Protein AF-A0A940KD71-F1 (afdb_monomer)

Mean predicted aligned error: 16.78 Å

Structure (mmCIF, N/CA/C/O backbone):
data_AF-A0A940KD71-F1
#
_entry.id   AF-A0A940KD71-F1
#
loop_
_atom_site.group_PDB
_atom_site.id
_atom_site.type_symbol
_atom_site.label_atom_id
_atom_site.label_alt_id
_atom_site.label_comp_id
_atom_site.label_asym_id
_atom_site.label_entity_id
_atom_site.label_seq_id
_atom_site.pdbx_PDB_ins_code
_atom_site.Cartn_x
_atom_site.Cartn_y
_atom_site.Cartn_z
_atom_site.occupancy
_atom_site.B_iso_or_equiv
_atom_site.auth_seq_id
_atom_site.auth_comp_id
_atom_site.auth_asym_id
_atom_site.auth_atom_id
_atom_site.pdbx_PDB_model_num
ATOM 1 N N . MET A 1 1 ? 19.647 18.257 -10.038 1.00 36.19 1 MET A N 1
ATOM 2 C CA . MET A 1 1 ? 19.795 17.755 -11.422 1.00 36.19 1 MET A CA 1
ATOM 3 C C . MET A 1 1 ? 19.270 16.325 -11.488 1.00 36.19 1 MET A C 1
ATOM 5 O O . MET A 1 1 ? 20.002 15.416 -11.127 1.00 36.19 1 MET A O 1
ATOM 9 N N . ARG A 1 2 ? 18.000 16.125 -11.859 1.00 32.97 2 ARG A N 1
ATOM 10 C CA . ARG A 1 2 ? 17.409 14.811 -12.185 1.00 32.97 2 ARG A CA 1
ATOM 11 C C . ARG A 1 2 ? 16.249 15.034 -13.164 1.00 32.97 2 ARG A C 1
ATOM 13 O O . ARG A 1 2 ? 15.095 14.937 -12.784 1.00 32.97 2 ARG A O 1
ATOM 20 N N . GLU A 1 3 ? 16.569 15.399 -14.400 1.00 32.59 3 GLU A N 1
ATOM 21 C CA . GLU A 1 3 ? 15.581 15.521 -15.491 1.00 32.59 3 GLU A CA 1
ATOM 22 C C . GLU A 1 3 ? 15.939 14.629 -16.697 1.00 32.59 3 GLU A C 1
ATOM 24 O O . GLU A 1 3 ? 15.470 14.854 -17.804 1.00 32.59 3 GLU A O 1
ATOM 29 N N . SER A 1 4 ? 16.756 13.583 -16.507 1.00 35.09 4 SER A N 1
ATOM 30 C CA . SER A 1 4 ? 17.355 12.849 -17.637 1.00 35.09 4 SER A CA 1
ATOM 31 C C . SER A 1 4 ? 16.851 11.418 -17.908 1.00 35.09 4 SER A C 1
ATOM 33 O O . SER A 1 4 ? 17.323 10.853 -18.881 1.00 35.09 4 SER A O 1
ATOM 35 N N . SER A 1 5 ? 15.924 10.798 -17.155 1.00 46.75 5 SER A N 1
ATOM 36 C CA . SER A 1 5 ? 15.686 9.332 -17.304 1.00 46.75 5 SER A CA 1
ATOM 37 C C . SER A 1 5 ? 14.380 8.871 -17.971 1.00 46.75 5 SER A C 1
ATOM 39 O O . SER A 1 5 ? 14.235 7.684 -18.249 1.00 46.75 5 SER A O 1
ATOM 41 N N . THR A 1 6 ? 13.423 9.751 -18.279 1.00 46.16 6 THR A N 1
ATOM 42 C CA . THR A 1 6 ? 12.120 9.303 -18.825 1.00 46.16 6 THR A CA 1
ATOM 43 C C . THR A 1 6 ? 12.199 8.842 -20.291 1.00 46.16 6 THR A C 1
ATOM 45 O O . THR A 1 6 ? 11.293 8.156 -20.767 1.00 46.16 6 THR A O 1
ATOM 48 N N . TYR A 1 7 ? 13.267 9.206 -21.013 1.00 49.81 7 TYR A N 1
ATOM 49 C CA . TYR A 1 7 ? 13.469 8.830 -22.418 1.00 49.81 7 TYR A CA 1
ATOM 50 C C . TYR A 1 7 ? 14.172 7.467 -22.589 1.00 49.81 7 TYR A C 1
ATOM 52 O O . TYR A 1 7 ? 13.779 6.720 -23.478 1.00 49.81 7 TYR A O 1
ATOM 60 N N . GLU A 1 8 ? 15.096 7.077 -21.701 1.00 69.94 8 GLU A N 1
ATOM 61 C CA . GLU A 1 8 ? 15.798 5.775 -21.776 1.00 69.94 8 GLU A CA 1
ATOM 62 C C . GLU A 1 8 ? 14.906 4.591 -21.352 1.00 69.94 8 GLU A C 1
ATOM 64 O O . GLU A 1 8 ? 14.939 3.515 -21.947 1.00 69.94 8 GLU A O 1
ATOM 69 N N . GLU A 1 9 ? 14.050 4.786 -20.346 1.00 68.31 9 GLU A N 1
ATOM 70 C CA . GLU A 1 9 ? 13.231 3.713 -19.765 1.00 68.31 9 GLU A CA 1
ATOM 71 C C . GLU A 1 9 ? 12.082 3.279 -20.691 1.00 68.31 9 GLU A C 1
ATOM 73 O O . GLU A 1 9 ? 11.808 2.088 -20.855 1.00 68.31 9 GLU A O 1
ATOM 78 N N . LYS A 1 10 ? 11.437 4.241 -21.365 1.00 76.38 10 LYS A N 1
ATOM 79 C CA . LYS A 1 10 ? 10.394 3.957 -22.365 1.00 76.38 10 LYS A CA 1
ATOM 80 C C . LYS A 1 10 ? 10.956 3.226 -23.581 1.00 76.38 10 LYS A C 1
ATOM 82 O O . LYS A 1 10 ? 10.304 2.324 -24.108 1.00 76.38 10 LYS A O 1
ATOM 87 N N . GLU A 1 11 ? 12.159 3.596 -24.012 1.00 83.00 11 GLU A N 1
ATOM 88 C CA . GLU A 1 11 ? 12.851 2.930 -25.111 1.00 83.00 11 GLU A CA 1
ATOM 89 C C . GLU A 1 11 ? 13.211 1.486 -24.733 1.00 83.00 11 GLU A C 1
ATOM 91 O O . GLU A 1 11 ? 12.864 0.558 -25.468 1.00 83.00 11 GLU A O 1
ATOM 96 N N . LEU A 1 12 ? 13.766 1.264 -23.537 1.00 82.94 12 LEU A N 1
ATOM 97 C CA . LEU A 1 12 ? 14.033 -0.077 -23.005 1.00 82.94 12 LEU A CA 1
ATOM 98 C C . LEU A 1 12 ? 12.772 -0.948 -22.953 1.00 82.94 12 LEU A C 1
ATOM 100 O O . LEU A 1 12 ? 12.806 -2.106 -23.372 1.00 82.94 12 LEU A O 1
ATOM 104 N N . LEU A 1 13 ? 11.642 -0.398 -22.507 1.00 84.12 13 LEU A N 1
ATOM 105 C CA . LEU A 1 13 ? 10.371 -1.124 -22.481 1.00 84.12 13 LEU A CA 1
ATOM 106 C C . LEU A 1 13 ? 9.863 -1.488 -23.877 1.00 84.12 13 LEU A C 1
ATOM 108 O O . LEU A 1 13 ? 9.349 -2.591 -24.070 1.00 84.12 13 LEU A O 1
ATOM 112 N N . SER A 1 14 ? 10.050 -0.605 -24.860 1.00 86.69 14 SER A N 1
ATOM 113 C CA . SER A 1 14 ? 9.701 -0.901 -26.252 1.00 86.69 14 SER A CA 1
ATOM 114 C C . SER A 1 14 ? 10.555 -2.039 -26.829 1.00 86.69 14 SER A C 1
ATOM 116 O O . SER A 1 14 ? 10.029 -2.942 -27.481 1.00 86.69 14 SER A O 1
ATOM 118 N N . LEU A 1 15 ? 11.853 -2.066 -26.504 1.00 88.69 15 LEU A N 1
ATOM 119 C CA . LEU A 1 15 ? 12.769 -3.134 -26.902 1.00 88.69 15 LEU A CA 1
ATOM 120 C C . LEU A 1 15 ? 12.390 -4.467 -26.248 1.00 88.69 15 LEU A C 1
ATOM 122 O O . LEU A 1 15 ? 12.394 -5.504 -26.914 1.00 88.69 15 LEU A O 1
ATOM 126 N N . VAL A 1 16 ? 12.006 -4.454 -24.969 1.00 89.00 16 VAL A N 1
ATOM 127 C CA . VAL A 1 16 ? 11.508 -5.652 -24.277 1.00 89.00 16 VAL A CA 1
ATOM 128 C C . VAL A 1 16 ? 10.210 -6.160 -24.899 1.00 89.00 16 VAL A C 1
ATOM 130 O O . VAL A 1 16 ? 10.075 -7.367 -25.107 1.00 89.00 16 VAL A O 1
ATOM 133 N N . ALA A 1 17 ? 9.274 -5.273 -25.246 1.00 89.25 17 ALA A N 1
ATOM 134 C CA . ALA A 1 17 ? 8.038 -5.657 -25.929 1.00 89.25 17 ALA A CA 1
ATOM 135 C C . ALA A 1 17 ? 8.317 -6.327 -27.287 1.00 89.25 17 ALA A C 1
ATOM 137 O O . ALA A 1 17 ? 7.647 -7.297 -27.638 1.00 89.25 17 ALA A O 1
ATOM 138 N N . ALA A 1 18 ? 9.361 -5.883 -27.996 1.00 90.50 18 ALA A N 1
ATOM 139 C CA . ALA A 1 18 ? 9.850 -6.495 -29.233 1.00 90.50 18 ALA A CA 1
ATOM 140 C C . ALA A 1 18 ? 10.660 -7.797 -29.025 1.00 90.50 18 ALA A C 1
ATOM 142 O O . ALA A 1 18 ? 11.121 -8.398 -29.994 1.00 90.50 18 ALA A O 1
ATOM 143 N N . GLY A 1 19 ? 10.839 -8.259 -27.782 1.00 89.81 19 GLY A N 1
ATOM 144 C CA . GLY A 1 19 ? 11.552 -9.499 -27.464 1.00 89.81 19 GLY A CA 1
ATOM 145 C C . GLY A 1 19 ? 13.071 -9.357 -27.329 1.00 89.81 19 GLY A C 1
ATOM 146 O O . GLY A 1 19 ? 13.777 -10.364 -27.363 1.00 89.81 19 GLY A O 1
ATOM 147 N N . ASN A 1 20 ? 13.596 -8.142 -27.147 1.00 92.38 20 ASN A N 1
ATOM 148 C CA . ASN A 1 20 ? 15.019 -7.933 -26.899 1.00 92.38 20 ASN A CA 1
ATOM 149 C C . ASN A 1 20 ? 15.409 -8.431 -25.494 1.00 92.38 20 ASN A C 1
ATOM 151 O O . ASN A 1 20 ? 15.088 -7.816 -24.474 1.00 92.38 20 ASN A O 1
ATOM 155 N N . GLN A 1 21 ? 16.131 -9.552 -25.447 1.00 91.94 21 GLN A N 1
ATOM 156 C CA . GLN A 1 21 ? 16.585 -10.168 -24.197 1.00 91.94 21 GLN A CA 1
ATOM 157 C C . GLN A 1 21 ? 17.623 -9.323 -23.455 1.00 91.94 21 GLN A C 1
ATOM 159 O O . GLN A 1 21 ? 17.651 -9.332 -22.228 1.00 91.94 21 GLN A O 1
ATOM 164 N N . GLN A 1 22 ? 18.460 -8.575 -24.175 1.00 90.62 22 GLN A N 1
ATOM 165 C CA . GLN A 1 22 ? 19.505 -7.754 -23.570 1.00 90.62 22 GLN A CA 1
ATOM 166 C C . GLN A 1 22 ? 18.905 -6.554 -22.833 1.00 90.62 22 GLN A C 1
ATOM 168 O O . GLN A 1 22 ? 19.278 -6.296 -21.693 1.00 90.62 22 GLN A O 1
ATOM 173 N N . ALA A 1 23 ? 17.904 -5.896 -23.426 1.00 89.62 23 ALA A N 1
ATOM 174 C CA . ALA A 1 23 ? 17.142 -4.839 -22.760 1.00 89.62 23 ALA A CA 1
ATOM 175 C C . ALA A 1 23 ? 16.448 -5.356 -21.487 1.00 89.62 23 ALA A C 1
ATOM 177 O O . ALA A 1 23 ? 16.464 -4.701 -20.445 1.00 89.62 23 ALA A O 1
ATOM 178 N N . PHE A 1 24 ? 15.891 -6.570 -21.544 1.00 91.44 24 PHE A N 1
ATOM 179 C CA . PHE A 1 24 ? 15.262 -7.199 -20.385 1.00 91.44 24 PHE A CA 1
ATOM 180 C C . PHE A 1 24 ? 16.273 -7.545 -19.284 1.00 91.44 24 PHE A C 1
ATOM 182 O O . PHE A 1 24 ? 16.009 -7.301 -18.108 1.00 91.44 24 PHE A O 1
ATOM 189 N N . ALA A 1 25 ? 17.450 -8.054 -19.657 1.00 91.12 25 ALA A N 1
ATOM 190 C CA . ALA A 1 25 ? 18.537 -8.330 -18.725 1.00 91.12 25 ALA A CA 1
ATOM 191 C C . ALA A 1 25 ? 19.042 -7.053 -18.034 1.00 91.12 25 ALA A C 1
ATOM 193 O O . ALA A 1 25 ? 19.302 -7.081 -16.833 1.00 91.12 25 ALA A O 1
ATOM 194 N N . SER A 1 26 ? 19.122 -5.926 -18.750 1.00 87.94 26 SER A N 1
ATOM 195 C CA . SER A 1 26 ? 19.479 -4.629 -18.163 1.00 87.94 26 SER A CA 1
ATOM 196 C C . SER A 1 26 ? 18.459 -4.173 -17.119 1.00 87.94 26 SER A C 1
ATOM 198 O O . SER A 1 26 ? 18.846 -3.817 -16.008 1.00 87.94 26 SER A O 1
ATOM 200 N N . ILE A 1 27 ? 17.161 -4.263 -17.430 1.00 87.62 27 ILE A N 1
ATOM 201 C CA . ILE A 1 27 ? 16.085 -3.964 -16.471 1.00 87.62 27 ILE A CA 1
ATOM 202 C C . ILE A 1 27 ? 16.191 -4.880 -15.245 1.00 87.62 27 ILE A C 1
ATOM 204 O O . ILE A 1 27 ? 16.131 -4.414 -14.107 1.00 87.62 27 ILE A O 1
ATOM 208 N N . TYR A 1 28 ? 16.386 -6.180 -15.461 1.00 89.19 28 TYR A N 1
ATOM 209 C CA . TYR A 1 28 ? 16.550 -7.138 -14.374 1.00 89.19 28 TYR A CA 1
ATOM 210 C C . TYR A 1 28 ? 17.725 -6.764 -13.465 1.00 89.19 28 TYR A C 1
ATOM 212 O O . TYR A 1 28 ? 17.539 -6.611 -12.263 1.00 89.19 28 TYR A O 1
ATOM 220 N N . GLN A 1 29 ? 18.918 -6.548 -14.024 1.00 87.31 29 GLN A N 1
ATOM 221 C CA . GLN A 1 29 ? 20.120 -6.211 -13.255 1.00 87.31 29 GLN A CA 1
ATOM 222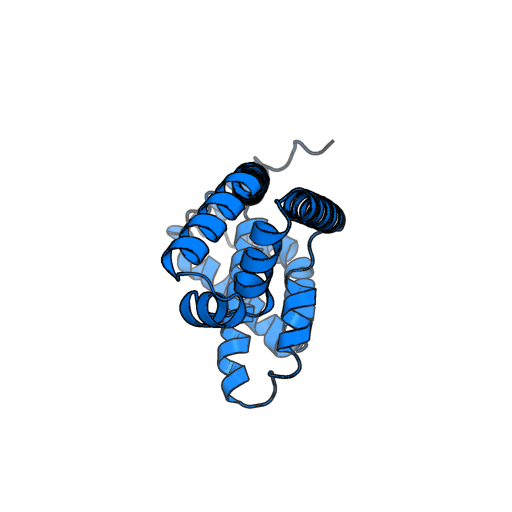 C C . GLN A 1 29 ? 19.972 -4.897 -12.484 1.00 87.31 29 GLN A C 1
ATOM 224 O O . GLN A 1 29 ? 20.408 -4.806 -11.337 1.00 87.31 29 GLN A O 1
ATOM 229 N N . GLN A 1 30 ? 19.330 -3.896 -13.089 1.00 83.31 30 GLN A N 1
ATOM 230 C CA . GLN A 1 30 ? 19.105 -2.597 -12.464 1.00 83.31 30 GLN A CA 1
ATOM 231 C C . GLN A 1 30 ? 18.155 -2.687 -11.263 1.00 83.31 30 GLN A C 1
ATOM 233 O O . GLN A 1 30 ? 18.388 -2.042 -10.241 1.00 83.31 30 GLN A O 1
ATOM 238 N N . HIS A 1 31 ? 17.084 -3.476 -11.367 1.00 82.38 31 HIS A N 1
ATOM 239 C CA . HIS A 1 31 ? 16.038 -3.520 -10.342 1.00 82.38 31 HIS A CA 1
ATOM 240 C C . HIS A 1 31 ? 16.195 -4.666 -9.334 1.00 82.38 31 HIS A C 1
ATOM 242 O O . HIS A 1 31 ? 15.649 -4.576 -8.232 1.00 82.38 31 HIS A O 1
ATOM 248 N N . TRP A 1 32 ? 16.962 -5.709 -9.663 1.00 89.00 32 TRP A N 1
ATOM 249 C CA . TRP A 1 32 ? 17.154 -6.885 -8.814 1.00 89.00 32 TRP A CA 1
ATOM 250 C C . TRP A 1 32 ? 17.616 -6.545 -7.389 1.00 89.00 32 TRP A C 1
ATOM 252 O O . TRP A 1 32 ? 16.932 -6.967 -6.460 1.00 89.00 32 TRP A O 1
ATOM 262 N N . PRO A 1 33 ? 18.681 -5.748 -7.145 1.00 80.56 33 PRO A N 1
ATOM 263 C CA . PRO A 1 33 ? 19.167 -5.513 -5.779 1.00 80.56 33 PRO A CA 1
ATOM 264 C C . PRO A 1 33 ? 18.135 -4.815 -4.883 1.00 80.56 33 PRO A C 1
ATOM 266 O O . PRO A 1 33 ? 17.981 -5.145 -3.702 1.00 80.56 33 PRO A O 1
ATOM 269 N N . GLY A 1 34 ? 17.397 -3.858 -5.457 1.00 76.12 34 GLY A N 1
ATOM 270 C CA . GLY A 1 34 ? 16.354 -3.116 -4.755 1.00 76.12 34 GLY A CA 1
ATOM 271 C C . GLY A 1 34 ?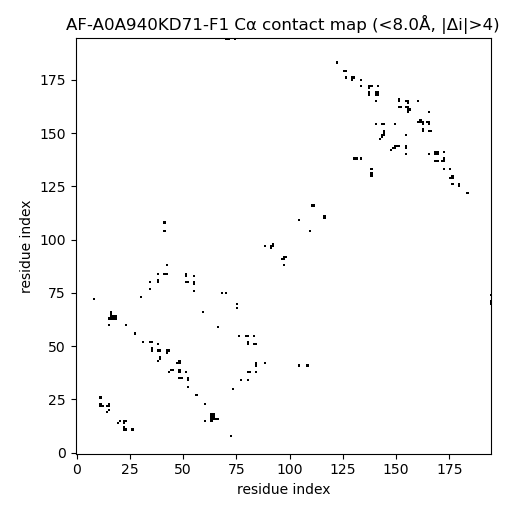 15.129 -3.977 -4.449 1.00 76.12 34 GLY A C 1
ATOM 272 O O . GLY A 1 34 ? 14.591 -3.904 -3.342 1.00 76.12 34 GLY A O 1
ATOM 273 N N . LEU A 1 35 ? 14.708 -4.811 -5.402 1.00 78.88 35 LEU A N 1
ATOM 274 C CA . LEU A 1 35 ? 13.597 -5.747 -5.223 1.00 78.88 35 LEU A CA 1
ATOM 275 C C . LEU A 1 35 ? 13.960 -6.869 -4.250 1.00 78.88 35 LEU A C 1
ATOM 277 O O . LEU A 1 35 ? 13.164 -7.171 -3.367 1.00 78.88 35 LEU A O 1
ATOM 281 N N . TYR A 1 36 ? 15.173 -7.412 -4.343 1.00 84.12 36 TYR A N 1
ATOM 282 C CA . TYR A 1 36 ? 15.693 -8.415 -3.417 1.00 84.12 36 TYR A CA 1
ATOM 283 C C . TYR A 1 36 ? 15.688 -7.901 -1.987 1.00 84.12 36 TYR A C 1
ATOM 285 O O . TYR A 1 36 ? 15.105 -8.526 -1.109 1.00 84.12 36 TYR A O 1
ATOM 293 N N . THR A 1 37 ? 16.238 -6.710 -1.750 1.00 75.56 37 THR A N 1
ATOM 294 C CA . THR A 1 37 ? 16.235 -6.108 -0.410 1.00 75.56 37 THR A CA 1
ATOM 295 C C . THR A 1 37 ? 14.809 -5.903 0.112 1.00 75.56 37 THR A C 1
ATOM 297 O O . THR A 1 37 ? 14.525 -6.164 1.281 1.00 75.56 37 THR A O 1
ATOM 300 N N . TYR A 1 38 ? 13.892 -5.447 -0.745 1.00 75.56 38 TYR A N 1
ATOM 301 C CA . TYR A 1 38 ? 12.495 -5.212 -0.381 1.00 75.56 38 TYR A CA 1
ATOM 302 C C . TYR A 1 38 ? 11.742 -6.507 -0.035 1.00 75.56 38 TYR A C 1
ATOM 304 O O . TYR A 1 38 ? 11.096 -6.597 1.014 1.00 75.56 38 TYR A O 1
ATOM 312 N N . ILE A 1 39 ? 11.852 -7.524 -0.888 1.00 79.62 39 ILE A N 1
ATOM 313 C CA . ILE A 1 39 ? 11.175 -8.810 -0.714 1.00 79.62 39 ILE A CA 1
ATOM 314 C C . ILE A 1 39 ? 11.811 -9.581 0.444 1.00 79.62 39 ILE A C 1
ATOM 316 O O . ILE A 1 39 ? 11.075 -10.066 1.296 1.00 79.62 39 ILE A O 1
ATOM 320 N N . MET A 1 40 ? 13.140 -9.584 0.587 1.00 80.31 40 MET A N 1
ATOM 321 C CA . MET A 1 40 ? 13.831 -10.247 1.701 1.00 80.31 40 MET A CA 1
ATOM 322 C C . MET A 1 40 ? 13.410 -9.686 3.061 1.00 80.31 40 MET A C 1
ATOM 324 O O . MET A 1 40 ? 13.163 -10.440 4.001 1.00 80.31 40 MET A O 1
ATOM 328 N N . ARG A 1 41 ? 13.238 -8.362 3.174 1.00 72.50 41 ARG A N 1
ATOM 329 C CA . ARG A 1 41 ? 12.698 -7.734 4.396 1.00 72.50 41 ARG A CA 1
ATOM 330 C C . ARG A 1 41 ? 11.261 -8.165 4.694 1.00 72.50 41 ARG A C 1
ATOM 332 O O . ARG A 1 41 ? 10.869 -8.188 5.860 1.00 72.50 41 ARG A O 1
ATOM 339 N N . THR A 1 42 ? 10.501 -8.500 3.654 1.00 71.44 42 THR A N 1
ATOM 340 C CA . THR A 1 42 ? 9.085 -8.871 3.733 1.00 71.44 42 THR A CA 1
ATOM 341 C C . THR A 1 42 ? 8.885 -10.364 4.013 1.00 71.44 42 THR A C 1
ATOM 343 O O . THR A 1 42 ? 8.034 -10.745 4.807 1.00 71.44 42 THR A O 1
ATOM 346 N N . ILE A 1 43 ? 9.671 -11.224 3.374 1.00 80.62 43 ILE A N 1
ATOM 347 C CA . ILE A 1 43 ? 9.477 -12.677 3.369 1.00 80.62 43 ILE A CA 1
ATOM 348 C C . ILE A 1 43 ? 10.433 -13.383 4.334 1.00 80.62 43 ILE A C 1
ATOM 350 O O . ILE A 1 43 ? 10.085 -14.431 4.875 1.00 80.62 43 ILE A O 1
ATOM 354 N N . ARG A 1 44 ? 11.597 -12.776 4.617 1.00 78.69 44 ARG A N 1
ATOM 355 C CA . ARG A 1 44 ? 12.636 -13.272 5.541 1.00 78.69 44 ARG A CA 1
ATOM 356 C C . ARG A 1 44 ? 13.122 -14.692 5.231 1.00 78.69 44 ARG A C 1
ATOM 358 O O . ARG A 1 44 ? 13.502 -15.434 6.132 1.00 78.69 44 ARG A O 1
ATOM 365 N N . SER A 1 45 ? 13.123 -15.045 3.953 1.00 84.88 45 SER A N 1
ATOM 366 C CA . SER A 1 45 ? 13.617 -16.310 3.417 1.00 84.88 45 SER A CA 1
ATOM 367 C C . SER A 1 45 ? 14.310 -16.005 2.099 1.00 84.88 45 SER A C 1
ATOM 369 O O . SER A 1 45 ? 13.700 -15.399 1.216 1.00 84.88 45 SER A O 1
ATOM 371 N N . GLU A 1 46 ? 15.588 -16.364 1.991 1.00 86.38 46 GLU A N 1
ATOM 372 C CA . GLU A 1 46 ? 16.387 -16.103 0.787 1.00 86.38 46 GLU A CA 1
ATOM 373 C C . GLU A 1 46 ? 15.813 -16.867 -0.405 1.00 86.38 46 GLU A C 1
ATOM 375 O O . GLU A 1 46 ? 15.533 -16.266 -1.438 1.00 86.38 46 GLU A O 1
ATOM 380 N N . GLN A 1 47 ? 15.514 -18.154 -0.211 1.00 92.69 47 GLN A N 1
ATOM 381 C CA . GLN A 1 47 ? 14.925 -19.009 -1.239 1.00 92.69 47 GLN A CA 1
ATOM 382 C C . GLN A 1 47 ? 13.597 -18.441 -1.759 1.00 92.69 47 GLN A C 1
ATOM 384 O O . GLN A 1 47 ? 13.441 -18.227 -2.957 1.00 92.69 47 GLN A O 1
ATOM 389 N N . ASP A 1 48 ? 12.657 -18.123 -0.863 1.00 90.81 48 ASP A N 1
ATOM 390 C CA . ASP A 1 48 ? 11.352 -17.596 -1.285 1.00 90.81 48 ASP A CA 1
ATOM 391 C C . ASP A 1 48 ? 11.473 -16.194 -1.908 1.00 90.81 48 ASP A C 1
ATOM 393 O O . ASP A 1 48 ? 10.675 -15.809 -2.761 1.00 90.81 48 ASP A O 1
ATOM 397 N N . THR A 1 49 ? 12.477 -15.416 -1.494 1.00 88.50 49 THR A N 1
ATOM 398 C CA . THR A 1 49 ? 12.767 -14.107 -2.087 1.00 88.50 49 THR A CA 1
ATOM 399 C C . THR A 1 49 ? 13.218 -14.249 -3.532 1.00 88.50 49 THR A C 1
ATOM 401 O O . THR A 1 49 ? 12.677 -13.566 -4.403 1.00 88.50 49 THR A O 1
ATOM 404 N N . GLU A 1 50 ? 14.181 -15.131 -3.794 1.00 93.94 50 GLU A N 1
ATOM 405 C CA . GLU A 1 50 ? 14.657 -15.410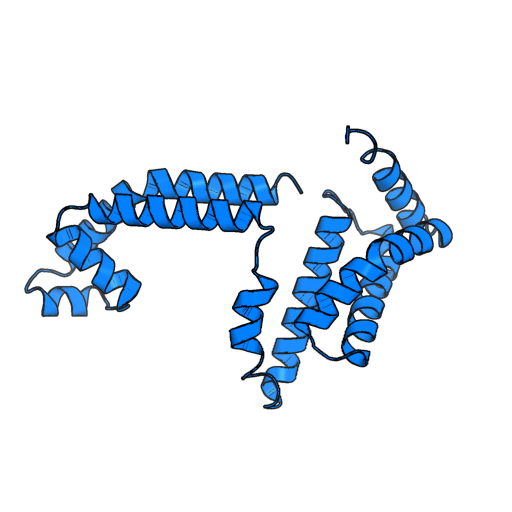 -5.149 1.00 93.94 50 GLU A CA 1
ATOM 406 C C . GLU A 1 50 ? 13.524 -15.939 -6.032 1.00 93.94 50 GLU A C 1
ATOM 408 O O . GLU A 1 50 ? 13.324 -15.415 -7.130 1.00 93.94 50 GLU A O 1
ATOM 413 N N . ASP A 1 51 ? 12.715 -16.871 -5.518 1.00 94.50 51 ASP A N 1
ATOM 414 C CA . ASP A 1 51 ? 11.569 -17.446 -6.230 1.00 94.50 51 ASP A CA 1
ATOM 415 C C . ASP A 1 51 ? 10.528 -16.377 -6.610 1.00 94.50 51 ASP A C 1
ATOM 417 O O . ASP A 1 51 ? 10.037 -16.341 -7.744 1.00 94.50 51 ASP A O 1
ATOM 421 N N . ILE A 1 52 ? 10.202 -15.459 -5.691 1.00 91.81 52 ILE A N 1
ATOM 422 C CA . ILE A 1 52 ? 9.252 -14.368 -5.958 1.00 91.81 52 ILE A CA 1
ATOM 423 C C . ILE A 1 52 ? 9.792 -13.424 -7.033 1.00 91.81 52 ILE A C 1
ATOM 425 O O . ILE A 1 52 ? 9.040 -13.034 -7.931 1.00 91.81 52 ILE A O 1
ATOM 429 N N . ILE A 1 53 ? 11.072 -13.045 -6.974 1.00 93.81 53 ILE A N 1
ATOM 430 C CA . ILE A 1 53 ? 11.649 -12.160 -7.994 1.00 93.81 53 ILE A CA 1
ATOM 431 C C . ILE A 1 53 ? 11.720 -12.880 -9.342 1.00 93.81 53 ILE A C 1
ATOM 433 O O . ILE A 1 53 ? 11.392 -12.291 -10.376 1.00 93.81 53 ILE A O 1
ATOM 437 N N . GLN A 1 54 ? 12.094 -14.159 -9.346 1.00 95.06 54 GLN A N 1
ATOM 438 C CA . GLN A 1 54 ? 12.127 -14.964 -10.558 1.00 95.06 54 GLN A CA 1
ATOM 439 C C . GLN A 1 54 ? 10.742 -15.040 -11.205 1.00 95.06 54 GLN A C 1
ATOM 441 O O . GLN A 1 54 ? 10.628 -14.796 -12.409 1.00 95.06 54 GLN A O 1
ATOM 446 N N . GLU A 1 55 ? 9.680 -15.320 -10.444 1.00 95.38 55 GLU A N 1
ATOM 447 C CA . GLU A 1 55 ? 8.319 -15.354 -10.990 1.00 95.38 55 GLU A CA 1
ATOM 448 C C . GLU A 1 55 ? 7.861 -13.961 -11.447 1.00 95.38 55 GLU A C 1
ATOM 450 O O . GLU A 1 55 ? 7.226 -13.847 -12.498 1.00 95.38 55 GLU A O 1
ATOM 455 N N . LEU A 1 56 ? 8.230 -12.888 -10.736 1.00 93.44 56 LEU A N 1
ATOM 456 C CA . LEU A 1 56 ? 7.908 -11.514 -11.131 1.00 93.44 56 LEU A CA 1
ATOM 457 C C . LEU A 1 56 ? 8.436 -11.216 -12.539 1.00 93.44 56 LEU A C 1
ATOM 459 O O . LEU A 1 56 ? 7.670 -10.851 -13.436 1.00 93.44 56 LEU A O 1
ATOM 463 N N . PHE A 1 57 ? 9.737 -11.410 -12.752 1.00 94.81 57 PHE A N 1
ATOM 464 C CA . PHE A 1 57 ? 10.362 -11.144 -14.044 1.00 94.81 57 PHE A CA 1
ATOM 465 C C . PHE A 1 57 ? 9.923 -12.150 -15.115 1.00 94.81 57 PHE A C 1
ATOM 467 O O . PHE A 1 57 ? 9.628 -11.750 -16.242 1.00 94.81 57 PHE A O 1
ATOM 474 N N . SER A 1 58 ? 9.762 -13.430 -14.775 1.00 94.69 58 SER A N 1
ATOM 475 C CA . SER A 1 58 ? 9.254 -14.444 -15.713 1.00 94.69 58 SER A CA 1
ATOM 476 C C . SER A 1 58 ? 7.844 -14.106 -16.209 1.00 94.69 58 SER A C 1
ATOM 478 O O . SER A 1 58 ? 7.540 -14.212 -17.401 1.00 94.69 58 SER A O 1
ATOM 480 N N . SER A 1 59 ? 6.982 -13.630 -15.310 1.00 92.31 59 SER A N 1
ATOM 481 C CA . SER A 1 59 ? 5.623 -13.193 -15.622 1.00 92.31 59 SER A CA 1
ATOM 482 C C . SER A 1 59 ? 5.595 -11.944 -16.508 1.00 92.31 59 SER A C 1
ATOM 484 O O . SER A 1 59 ? 4.725 -11.824 -17.378 1.00 92.31 59 SER A O 1
ATOM 486 N N . ILE A 1 60 ? 6.548 -11.025 -16.328 1.00 90.94 60 ILE A N 1
ATOM 487 C CA . ILE A 1 60 ? 6.728 -9.857 -17.203 1.00 90.94 60 ILE A CA 1
ATOM 488 C C . ILE A 1 60 ? 7.167 -10.307 -18.594 1.00 90.94 60 ILE A C 1
ATOM 490 O O . ILE A 1 60 ? 6.511 -9.963 -19.575 1.00 90.94 60 ILE A O 1
ATOM 494 N N . TRP A 1 61 ? 8.202 -11.145 -18.691 1.00 93.69 61 TRP A N 1
ATOM 495 C CA . TRP A 1 61 ? 8.700 -11.650 -19.972 1.00 93.69 61 TRP A CA 1
ATOM 496 C C . TRP A 1 61 ? 7.621 -12.396 -20.765 1.00 93.69 61 TRP A C 1
ATOM 498 O O . TRP A 1 61 ? 7.462 -12.183 -21.968 1.00 93.69 61 TRP A O 1
ATOM 508 N N . ARG A 1 62 ? 6.815 -13.228 -20.094 1.00 92.88 62 ARG A N 1
ATOM 509 C CA . ARG A 1 62 ? 5.695 -13.961 -20.709 1.00 92.88 62 ARG A CA 1
ATOM 510 C C . ARG A 1 62 ? 4.607 -13.033 -21.258 1.00 92.88 62 ARG A C 1
ATOM 512 O O . ARG A 1 62 ? 3.954 -13.377 -22.238 1.00 92.88 62 ARG A O 1
ATOM 519 N N . ARG A 1 63 ? 4.401 -11.871 -20.634 1.00 90.25 63 ARG A N 1
ATOM 520 C CA . ARG A 1 63 ? 3.348 -10.905 -20.994 1.00 90.25 63 ARG A CA 1
ATOM 521 C C . ARG A 1 63 ? 3.854 -9.715 -21.811 1.00 90.25 63 ARG A C 1
ATOM 523 O O . ARG A 1 63 ? 3.029 -8.894 -22.200 1.00 90.25 63 ARG A O 1
ATOM 530 N N . ARG A 1 64 ? 5.158 -9.638 -22.099 1.00 90.62 64 ARG A N 1
ATOM 531 C CA . ARG A 1 64 ? 5.864 -8.471 -22.668 1.00 90.62 64 ARG A CA 1
ATOM 532 C C . ARG A 1 64 ? 5.176 -7.812 -23.869 1.00 90.62 64 ARG A C 1
ATOM 534 O O . ARG A 1 64 ? 5.113 -6.595 -23.926 1.00 90.62 64 ARG A O 1
ATOM 541 N N . GLU A 1 65 ? 4.592 -8.593 -24.777 1.00 87.81 65 GLU A N 1
ATOM 542 C CA . GLU A 1 65 ? 3.933 -8.082 -25.994 1.00 87.81 65 GLU A CA 1
ATOM 543 C C . GLU A 1 65 ? 2.617 -7.342 -25.705 1.00 87.81 65 GLU A C 1
ATOM 545 O O . GLU A 1 65 ? 2.192 -6.484 -26.472 1.00 87.81 65 GLU A O 1
ATOM 550 N N . LYS A 1 66 ? 1.951 -7.683 -24.596 1.00 82.06 66 LYS A N 1
ATOM 551 C CA . LYS A 1 66 ? 0.650 -7.124 -24.188 1.00 82.06 66 LYS A CA 1
ATOM 552 C C . LYS A 1 66 ? 0.766 -6.190 -22.986 1.00 82.06 66 LYS A C 1
ATOM 554 O O . LYS A 1 66 ? -0.226 -5.590 -22.572 1.00 82.06 66 LYS A O 1
ATOM 559 N N . LEU A 1 67 ? 1.949 -6.113 -22.383 1.00 75.31 67 LEU A N 1
ATOM 560 C CA . LEU A 1 67 ? 2.183 -5.370 -21.160 1.00 75.31 67 LEU A CA 1
ATOM 561 C C . LEU A 1 67 ? 2.341 -3.882 -21.489 1.00 75.31 67 LEU A C 1
ATOM 563 O O . LEU A 1 67 ? 3.419 -3.415 -21.839 1.00 75.31 67 LEU A O 1
ATOM 567 N N . ALA A 1 68 ? 1.253 -3.126 -21.373 1.00 69.19 68 ALA A N 1
ATOM 568 C CA . ALA A 1 68 ? 1.294 -1.674 -21.490 1.00 69.19 68 ALA A CA 1
ATOM 569 C C . ALA A 1 68 ? 1.620 -1.056 -20.123 1.00 69.19 68 ALA A C 1
ATOM 571 O O . ALA A 1 68 ? 0.714 -0.707 -19.363 1.00 69.19 68 ALA A O 1
ATOM 572 N N . ILE A 1 69 ? 2.909 -0.935 -19.802 1.00 65.69 69 ILE A N 1
ATOM 573 C CA . ILE A 1 69 ? 3.352 -0.178 -18.626 1.00 65.69 69 ILE A CA 1
ATOM 574 C C . ILE A 1 69 ? 3.198 1.312 -18.963 1.00 65.69 69 ILE A C 1
ATOM 576 O O . ILE A 1 69 ? 3.980 1.875 -19.725 1.00 65.69 69 ILE A O 1
ATOM 580 N N . LYS A 1 70 ? 2.107 1.914 -18.476 1.00 56.75 70 LYS A N 1
ATOM 581 C CA . LYS A 1 70 ? 1.774 3.334 -18.695 1.00 56.75 70 LYS A CA 1
ATOM 582 C C . LYS A 1 70 ? 2.415 4.264 -17.654 1.00 56.75 70 LYS A C 1
ATOM 584 O O . LYS A 1 70 ? 2.565 5.450 -17.930 1.00 56.75 70 LYS A O 1
ATOM 589 N N . GLU A 1 71 ? 2.765 3.702 -16.501 1.00 54.06 71 GLU A N 1
ATOM 590 C CA . GLU A 1 71 ? 3.404 4.334 -15.338 1.00 54.06 71 GLU A CA 1
ATOM 591 C C . GLU A 1 71 ? 4.932 4.119 -15.367 1.00 54.06 71 GLU A C 1
ATOM 593 O O . GLU A 1 71 ? 5.471 3.525 -16.302 1.00 54.06 71 GLU A O 1
ATOM 598 N N . ASN A 1 72 ? 5.647 4.584 -14.346 1.00 72.38 72 ASN A N 1
ATOM 599 C CA . ASN A 1 72 ? 7.069 4.306 -14.141 1.00 72.38 72 ASN A CA 1
ATOM 600 C C . ASN A 1 72 ? 7.339 2.789 -13.938 1.00 72.38 72 ASN A C 1
ATOM 602 O O . ASN A 1 72 ? 6.651 2.121 -13.159 1.00 72.38 72 ASN A O 1
ATOM 606 N N . LEU A 1 73 ? 8.366 2.224 -14.591 1.00 76.38 73 LEU A N 1
ATOM 607 C CA . LEU A 1 73 ? 8.713 0.795 -14.519 1.00 76.38 73 LEU A CA 1
ATOM 608 C C . LEU A 1 73 ? 9.042 0.353 -13.096 1.00 76.38 73 LEU A C 1
ATOM 610 O O . LEU A 1 73 ? 8.610 -0.716 -12.664 1.00 76.38 73 LEU A O 1
ATOM 614 N N . ALA A 1 74 ? 9.776 1.176 -12.347 1.00 72.44 74 ALA A N 1
ATOM 615 C CA . ALA A 1 74 ? 10.079 0.884 -10.956 1.00 72.44 74 ALA A CA 1
ATOM 616 C C . ALA A 1 74 ? 8.784 0.803 -10.137 1.00 72.44 74 ALA A C 1
ATOM 618 O O . ALA A 1 74 ? 8.586 -0.160 -9.397 1.00 72.44 74 ALA A O 1
ATOM 619 N N . ALA A 1 75 ? 7.864 1.757 -10.309 1.00 67.25 75 ALA A N 1
ATOM 620 C CA . ALA A 1 75 ? 6.575 1.741 -9.616 1.00 67.25 75 ALA A CA 1
ATOM 621 C C . ALA A 1 75 ? 5.772 0.465 -9.925 1.00 67.25 75 ALA A C 1
ATOM 623 O O . ALA A 1 75 ? 5.259 -0.182 -9.004 1.00 67.25 75 ALA A O 1
ATOM 624 N N . TYR A 1 76 ? 5.744 0.048 -11.192 1.00 76.75 76 TYR A N 1
ATOM 625 C CA . TYR A 1 76 ? 5.112 -1.199 -11.617 1.00 76.75 76 TYR A CA 1
ATOM 626 C C . TYR A 1 76 ? 5.755 -2.440 -10.973 1.00 76.75 76 TYR A C 1
ATOM 628 O O . TYR A 1 76 ? 5.048 -3.310 -10.449 1.00 76.75 76 TYR A O 1
ATOM 636 N N . LEU A 1 77 ? 7.090 -2.523 -10.980 1.00 79.88 77 LEU A N 1
ATOM 637 C CA . LEU A 1 77 ? 7.845 -3.647 -10.417 1.00 79.88 77 LEU A CA 1
ATOM 638 C C . LEU A 1 77 ? 7.623 -3.780 -8.910 1.00 79.88 77 LEU A C 1
ATOM 640 O O . LEU A 1 77 ? 7.324 -4.872 -8.432 1.00 79.88 77 LEU A O 1
ATOM 644 N N . TYR A 1 78 ? 7.704 -2.676 -8.166 1.00 76.94 78 TYR A N 1
ATOM 645 C CA . TYR A 1 78 ? 7.485 -2.683 -6.719 1.00 76.94 78 TYR A CA 1
ATOM 646 C C . TYR A 1 78 ? 6.027 -2.977 -6.350 1.00 76.94 78 TYR A C 1
ATOM 648 O O . TYR A 1 78 ? 5.778 -3.706 -5.390 1.00 76.94 78 TYR A O 1
ATOM 656 N N . SER A 1 79 ? 5.058 -2.483 -7.125 1.00 71.62 79 SER A N 1
ATOM 657 C CA . SER A 1 79 ? 3.638 -2.804 -6.913 1.00 71.62 79 SER A CA 1
ATOM 658 C C . SER A 1 79 ? 3.356 -4.288 -7.146 1.00 71.62 79 SER A C 1
ATOM 660 O O . SER A 1 79 ? 2.667 -4.932 -6.351 1.00 71.62 79 SER A O 1
ATOM 662 N N . SER A 1 80 ? 3.947 -4.855 -8.198 1.00 78.81 80 SER A N 1
ATOM 663 C CA . SER A 1 80 ? 3.835 -6.280 -8.513 1.00 78.81 80 SER A CA 1
ATOM 664 C C . SER A 1 80 ? 4.526 -7.149 -7.458 1.00 78.81 80 SER A C 1
ATOM 666 O O . SER A 1 80 ? 3.930 -8.109 -6.976 1.00 78.81 80 SER A O 1
ATOM 668 N N . ALA A 1 81 ? 5.735 -6.774 -7.025 1.00 78.56 81 ALA A N 1
ATOM 669 C CA . ALA A 1 81 ? 6.454 -7.444 -5.942 1.00 78.56 81 ALA A CA 1
ATOM 670 C C . ALA A 1 81 ? 5.654 -7.428 -4.633 1.00 78.56 81 ALA A C 1
ATOM 672 O O . ALA A 1 81 ? 5.508 -8.462 -3.986 1.00 78.56 81 ALA A O 1
ATOM 673 N N . ARG A 1 82 ? 5.065 -6.281 -4.268 1.00 78.31 82 ARG A N 1
ATOM 674 C CA . ARG A 1 82 ? 4.194 -6.157 -3.092 1.00 78.31 82 ARG A CA 1
ATOM 675 C C . ARG A 1 82 ? 3.009 -7.116 -3.169 1.00 78.31 82 ARG A C 1
ATOM 677 O O . ARG A 1 82 ? 2.744 -7.821 -2.199 1.00 78.31 82 ARG A O 1
ATOM 684 N N . TYR A 1 83 ? 2.307 -7.147 -4.303 1.00 78.38 83 TYR A N 1
ATOM 685 C CA . TYR A 1 83 ? 1.185 -8.065 -4.510 1.00 78.38 83 TYR A CA 1
ATOM 686 C C . TYR A 1 83 ? 1.616 -9.527 -4.339 1.00 78.38 83 TYR A C 1
ATOM 688 O O . TYR A 1 83 ? 0.955 -10.285 -3.632 1.00 78.38 83 TYR A O 1
ATOM 696 N N . MET A 1 84 ? 2.752 -9.910 -4.925 1.00 84.31 84 MET A N 1
ATOM 697 C CA . MET A 1 84 ? 3.275 -11.273 -4.824 1.00 84.31 84 MET A CA 1
ATOM 698 C C . MET A 1 84 ? 3.686 -11.640 -3.397 1.00 84.31 84 MET A C 1
ATOM 700 O O . MET A 1 84 ? 3.370 -12.739 -2.950 1.00 84.31 84 MET A O 1
ATOM 704 N N . CYS A 1 85 ? 4.302 -10.720 -2.650 1.00 80.19 85 CYS A N 1
ATOM 705 C CA . CYS A 1 85 ? 4.597 -10.928 -1.234 1.00 80.19 85 CYS A CA 1
ATOM 706 C C . CYS A 1 85 ? 3.324 -11.155 -0.412 1.00 80.19 85 CYS A C 1
ATOM 708 O O . CYS A 1 85 ? 3.273 -12.082 0.391 1.00 80.19 85 CYS A O 1
ATOM 710 N N . VAL A 1 86 ? 2.285 -10.337 -0.617 1.00 74.50 86 VAL A N 1
ATOM 711 C CA . VAL A 1 86 ? 1.000 -10.492 0.085 1.00 74.50 86 VAL A CA 1
ATOM 712 C C . VAL A 1 86 ? 0.365 -11.838 -0.251 1.00 74.50 86 VAL A C 1
ATOM 714 O O . VAL A 1 86 ? 0.023 -12.581 0.663 1.00 74.50 86 VAL A O 1
ATOM 717 N N . ALA A 1 87 ? 0.287 -12.197 -1.534 1.00 76.25 87 ALA A N 1
ATOM 718 C CA . ALA A 1 87 ? -0.275 -13.473 -1.972 1.00 76.25 87 ALA A CA 1
ATOM 719 C C . ALA A 1 87 ? 0.508 -14.678 -1.415 1.00 76.25 87 ALA A C 1
ATOM 721 O O . ALA A 1 87 ? -0.085 -15.674 -0.996 1.00 76.25 87 ALA A O 1
ATOM 722 N N . PHE A 1 88 ? 1.842 -14.586 -1.372 1.00 82.38 88 PHE A N 1
ATOM 723 C CA . PHE A 1 88 ? 2.693 -15.597 -0.751 1.00 82.38 88 PHE A CA 1
ATOM 724 C C . PHE A 1 88 ? 2.385 -15.731 0.743 1.00 82.38 88 PHE A C 1
ATOM 726 O O . PHE A 1 88 ? 2.202 -16.839 1.247 1.00 82.38 88 PHE A O 1
ATOM 733 N N . ILE A 1 89 ? 2.291 -14.611 1.455 1.00 72.44 89 ILE A N 1
ATOM 734 C CA . ILE A 1 89 ? 2.007 -14.605 2.887 1.00 72.44 89 ILE A CA 1
ATOM 735 C C . ILE A 1 89 ? 0.608 -15.171 3.164 1.00 72.44 89 ILE A C 1
ATOM 737 O O . ILE A 1 89 ? 0.483 -16.054 4.003 1.00 72.44 89 ILE A O 1
ATOM 741 N N . GLU A 1 90 ? -0.430 -14.751 2.439 1.00 68.06 90 GLU A N 1
ATOM 742 C CA . GLU A 1 90 ? -1.797 -15.277 2.585 1.00 68.06 90 GLU A CA 1
ATOM 743 C C . GLU A 1 90 ? -1.851 -16.798 2.397 1.00 68.06 90 GLU A C 1
ATOM 745 O O . GLU A 1 90 ? -2.449 -17.513 3.207 1.00 68.06 90 GLU A O 1
ATOM 750 N N . LYS A 1 91 ? -1.158 -17.311 1.373 1.00 73.31 91 LYS A N 1
ATOM 751 C CA . LYS A 1 91 ? -1.066 -18.750 1.107 1.00 73.31 91 LYS A CA 1
ATOM 752 C C . LYS A 1 91 ? -0.400 -19.500 2.265 1.00 73.31 91 LYS A C 1
ATOM 754 O O . LYS A 1 91 ? -0.871 -20.571 2.645 1.00 73.31 91 LYS A O 1
ATOM 759 N N . ASN A 1 92 ? 0.651 -18.933 2.856 1.00 70.44 92 ASN A N 1
ATOM 760 C CA . ASN A 1 92 ? 1.440 -19.580 3.908 1.00 70.44 92 ASN A CA 1
ATOM 761 C C . ASN A 1 92 ? 0.943 -19.298 5.346 1.00 70.44 92 ASN A C 1
ATOM 763 O O . ASN A 1 92 ? 1.281 -20.042 6.268 1.00 70.44 92 ASN A O 1
ATOM 767 N N . ILE A 1 93 ? 0.086 -18.293 5.565 1.00 59.66 93 ILE A N 1
ATOM 768 C CA . ILE A 1 93 ? -0.613 -18.047 6.844 1.00 59.66 93 ILE A CA 1
ATOM 769 C C . ILE A 1 93 ? -1.547 -19.210 7.193 1.00 59.66 93 ILE A C 1
ATOM 771 O O . ILE A 1 93 ? -1.659 -19.570 8.365 1.00 59.66 93 ILE A O 1
ATOM 775 N N . SER A 1 94 ? -2.135 -19.869 6.189 1.00 51.25 94 SER A N 1
ATOM 776 C CA . SER A 1 94 ? -2.917 -21.098 6.392 1.00 51.25 94 SER A CA 1
ATOM 777 C C . SER A 1 94 ? -2.102 -22.261 6.998 1.00 51.25 94 SER A C 1
ATOM 779 O O . SER A 1 94 ? -2.686 -23.220 7.496 1.00 51.25 94 SER A O 1
ATOM 781 N N . GLN A 1 95 ? -0.763 -22.156 7.024 1.00 54.12 95 GLN A N 1
ATOM 782 C CA . GLN A 1 95 ? 0.175 -23.154 7.553 1.00 54.12 95 GLN A CA 1
ATOM 783 C C . GLN A 1 95 ? 0.842 -22.749 8.888 1.00 54.12 95 GLN A C 1
ATOM 785 O O . GLN A 1 95 ? 1.912 -23.243 9.230 1.00 54.12 95 GLN A O 1
ATOM 790 N N . SER A 1 96 ? 0.212 -21.883 9.694 1.00 47.06 96 SER A N 1
ATOM 791 C CA . SER A 1 96 ? 0.584 -21.584 11.098 1.00 47.06 96 SER A CA 1
ATOM 792 C C . SER A 1 96 ? 1.920 -20.852 11.349 1.00 47.06 96 SER A C 1
ATOM 794 O O . SER A 1 96 ? 2.113 -20.370 12.463 1.00 47.06 96 SER A O 1
ATOM 796 N N . ARG A 1 97 ? 2.825 -20.689 10.374 1.00 52.75 97 ARG A N 1
ATOM 797 C CA . ARG A 1 97 ? 4.160 -20.087 10.611 1.00 52.75 97 ARG A CA 1
ATOM 798 C C . ARG A 1 97 ? 4.221 -18.551 10.488 1.00 52.75 97 ARG A C 1
ATOM 800 O O . ARG A 1 97 ? 5.151 -17.942 11.000 1.00 52.75 97 ARG A O 1
ATOM 807 N N . TYR A 1 98 ? 3.242 -17.906 9.844 1.00 50.53 98 TYR A N 1
ATOM 808 C CA . TYR A 1 98 ? 3.347 -16.488 9.436 1.00 50.53 98 TYR A CA 1
ATOM 809 C C . TYR A 1 98 ? 2.578 -15.471 10.298 1.00 50.53 98 TYR A C 1
ATOM 811 O O . TYR A 1 98 ? 2.725 -14.265 10.092 1.00 50.53 98 TYR A O 1
ATOM 819 N N . LEU A 1 99 ? 1.788 -15.920 11.279 1.00 47.44 99 LEU A N 1
ATOM 820 C CA . LEU A 1 99 ? 0.910 -15.042 12.069 1.00 47.44 99 LEU A CA 1
ATOM 821 C C . LEU A 1 99 ? 1.670 -14.020 12.936 1.00 47.44 99 LEU A C 1
ATOM 823 O O . LEU A 1 99 ? 1.227 -12.880 13.049 1.00 47.44 99 LEU A O 1
ATOM 827 N N . GLU A 1 100 ? 2.841 -14.370 13.475 1.00 48.00 100 GLU A N 1
ATOM 828 C CA . GLU A 1 100 ? 3.671 -13.431 14.256 1.00 48.00 100 GLU A CA 1
ATOM 829 C C . GLU A 1 100 ? 4.449 -12.444 13.370 1.00 48.00 100 GLU A C 1
ATOM 831 O O . GLU A 1 100 ? 4.732 -11.313 13.766 1.00 48.00 100 GLU A O 1
ATOM 836 N N . SER A 1 101 ? 4.745 -12.834 12.128 1.00 48.78 101 SER A N 1
ATOM 837 C CA . SER A 1 101 ? 5.422 -11.970 11.160 1.00 48.78 101 SER A CA 1
ATOM 838 C C . SER A 1 101 ? 4.476 -10.904 10.598 1.00 48.78 101 SER A C 1
ATOM 840 O O . SER A 1 101 ? 4.908 -9.795 10.306 1.00 48.78 101 SER A O 1
ATOM 842 N N . PHE A 1 102 ? 3.179 -11.193 10.469 1.00 44.22 102 PHE A N 1
ATOM 843 C CA . PHE A 1 102 ? 2.223 -10.320 9.779 1.00 44.22 102 PHE A CA 1
ATOM 844 C C . PHE A 1 102 ? 1.991 -8.962 10.465 1.00 44.22 102 PHE A C 1
ATOM 846 O O . PHE A 1 102 ? 1.921 -7.934 9.790 1.00 44.22 102 PHE A O 1
ATOM 853 N N . SER A 1 103 ? 1.930 -8.928 11.801 1.00 45.06 103 SER A N 1
ATOM 854 C CA . SER A 1 103 ? 1.721 -7.682 12.560 1.00 45.06 103 SER A CA 1
ATOM 855 C C . SER A 1 103 ? 2.919 -6.730 12.456 1.00 45.06 103 SER A C 1
ATOM 857 O O . SER A 1 103 ? 2.743 -5.522 12.302 1.00 45.06 103 SER A O 1
ATOM 859 N N . SER A 1 104 ? 4.138 -7.277 12.454 1.00 43.06 104 SER A N 1
ATOM 860 C CA . SER A 1 104 ? 5.374 -6.509 12.256 1.00 43.06 104 SER A CA 1
ATOM 861 C C . SER A 1 104 ? 5.602 -6.121 10.787 1.00 43.06 104 SER A C 1
ATOM 863 O O . SER A 1 104 ? 6.118 -5.038 10.503 1.00 43.06 104 SER A O 1
ATOM 865 N N . LEU A 1 105 ? 5.147 -6.950 9.841 1.00 41.41 105 LEU A N 1
ATOM 866 C CA . LEU A 1 105 ? 5.212 -6.690 8.401 1.00 41.41 105 LEU A CA 1
ATOM 867 C C . LEU A 1 105 ? 4.301 -5.549 7.957 1.00 41.41 105 LEU A C 1
ATOM 869 O O . LEU A 1 105 ? 4.716 -4.733 7.137 1.00 41.41 105 LEU A O 1
ATOM 873 N N . TYR A 1 106 ? 3.101 -5.426 8.527 1.00 42.25 106 TYR A N 1
ATOM 874 C CA . TYR A 1 106 ? 2.209 -4.306 8.214 1.00 42.25 106 TYR A CA 1
ATOM 875 C C . TYR A 1 106 ? 2.830 -2.951 8.593 1.00 42.25 106 TYR A C 1
ATOM 877 O O . TYR A 1 106 ? 2.652 -1.973 7.876 1.00 42.25 106 TYR A O 1
ATOM 885 N N . GLN A 1 107 ? 3.623 -2.898 9.670 1.00 40.69 107 GLN A N 1
ATOM 886 C CA . GLN A 1 107 ? 4.346 -1.689 10.079 1.00 40.69 107 GLN A CA 1
ATOM 887 C C . GLN A 1 107 ? 5.622 -1.424 9.262 1.00 40.69 107 GLN A C 1
ATOM 889 O O . GLN A 1 107 ? 5.964 -0.266 9.040 1.00 40.69 107 GLN A O 1
ATOM 894 N N . GLN A 1 108 ? 6.330 -2.458 8.794 1.00 39.88 108 GLN A N 1
ATOM 895 C CA . GLN A 1 108 ? 7.613 -2.290 8.089 1.00 39.88 108 GLN A CA 1
ATOM 896 C C . GLN A 1 108 ? 7.492 -2.187 6.560 1.00 39.88 108 GLN A C 1
ATOM 898 O O . GLN A 1 108 ? 8.321 -1.533 5.935 1.00 39.88 108 G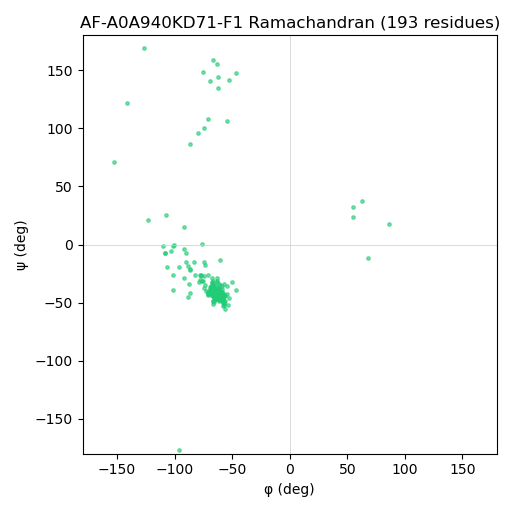LN A O 1
ATOM 903 N N . VAL A 1 109 ? 6.470 -2.796 5.950 1.00 42.34 109 VAL A N 1
ATOM 904 C CA . VAL A 1 109 ? 6.232 -2.789 4.488 1.00 42.34 109 VAL A CA 1
ATOM 905 C C . VAL A 1 109 ? 5.426 -1.560 4.048 1.00 42.34 109 VAL A C 1
ATOM 907 O O . VAL A 1 109 ? 5.467 -1.159 2.886 1.00 42.34 109 VAL A O 1
ATOM 910 N N . VAL A 1 110 ? 4.697 -0.943 4.981 1.00 42.38 110 VAL A N 1
ATOM 911 C CA . VAL A 1 110 ? 3.987 0.331 4.785 1.00 42.38 110 VAL A CA 1
ATOM 912 C C . VAL A 1 110 ? 4.871 1.522 5.149 1.00 42.38 110 VAL A C 1
ATOM 914 O O . VAL A 1 110 ? 4.465 2.639 4.858 1.00 42.38 110 VAL A O 1
ATOM 917 N N . ALA A 1 111 ? 6.063 1.296 5.728 1.00 41.41 111 ALA A N 1
ATOM 918 C CA . ALA A 1 111 ? 6.984 2.347 6.144 1.00 41.41 111 ALA A CA 1
ATOM 919 C C . ALA A 1 111 ? 7.283 3.284 4.959 1.00 41.41 111 ALA A C 1
ATOM 921 O O . ALA A 1 111 ? 7.989 2.903 4.021 1.00 41.41 111 ALA A O 1
ATOM 922 N N . PRO A 1 112 ? 6.720 4.493 4.985 1.00 43.94 112 PRO A N 1
ATOM 923 C CA . PRO A 1 112 ? 6.980 5.490 3.976 1.00 43.94 112 PRO A CA 1
ATOM 924 C C . PRO A 1 112 ? 8.457 5.903 3.965 1.00 43.94 112 PRO A C 1
ATOM 926 O O . PRO A 1 112 ? 9.130 5.825 4.994 1.00 43.94 112 PRO A O 1
ATOM 929 N N . GLU A 1 113 ? 8.964 6.397 2.831 1.00 52.78 113 GLU A N 1
ATOM 930 C CA . GLU A 1 113 ? 10.216 7.171 2.802 1.00 52.78 113 GLU A CA 1
ATOM 931 C C . GLU A 1 113 ? 10.181 8.231 3.923 1.00 52.78 113 GLU A C 1
ATOM 933 O O . GLU A 1 113 ? 9.103 8.713 4.267 1.00 52.78 113 GLU A O 1
ATOM 938 N N . ALA A 1 114 ? 11.318 8.592 4.531 1.00 45.59 114 ALA A N 1
ATOM 939 C CA . ALA A 1 114 ? 11.347 9.471 5.715 1.00 45.59 114 ALA A CA 1
ATOM 940 C C . ALA A 1 114 ? 10.523 10.770 5.545 1.00 45.59 114 ALA A C 1
ATOM 942 O O . ALA A 1 114 ? 9.902 11.249 6.490 1.00 45.59 114 ALA A O 1
ATOM 943 N N . GLU A 1 115 ? 10.455 11.286 4.318 1.00 44.78 115 GLU A N 1
ATOM 944 C CA . GLU A 1 115 ? 9.614 12.416 3.917 1.00 44.78 115 GLU A CA 1
ATOM 945 C C . GLU A 1 115 ? 8.106 12.114 3.980 1.00 44.78 115 GLU A C 1
ATOM 947 O O . GLU A 1 115 ? 7.321 12.920 4.476 1.00 44.78 115 GLU A O 1
ATOM 952 N N . MET A 1 116 ? 7.684 10.928 3.545 1.00 50.25 116 MET A N 1
ATOM 953 C CA . MET A 1 116 ? 6.293 10.489 3.630 1.00 50.25 116 MET A CA 1
ATOM 954 C C . MET A 1 116 ? 5.909 10.102 5.076 1.00 50.25 116 MET A C 1
ATOM 956 O O . MET A 1 116 ? 4.754 10.285 5.449 1.00 50.25 116 MET A O 1
ATOM 960 N N . LEU A 1 117 ? 6.853 9.663 5.924 1.00 51.28 117 LEU A N 1
ATOM 961 C CA . LEU A 1 117 ? 6.627 9.455 7.366 1.00 51.28 117 LEU A CA 1
ATOM 962 C C . LEU A 1 117 ? 6.367 10.775 8.087 1.00 51.28 117 LEU A C 1
ATOM 964 O O . LEU A 1 117 ? 5.389 10.887 8.821 1.00 51.28 117 LEU A O 1
ATOM 968 N N . LEU A 1 118 ? 7.220 11.773 7.844 1.00 52.69 118 LEU A N 1
ATOM 969 C CA . LEU A 1 118 ? 7.041 13.128 8.364 1.00 52.69 118 LEU A CA 1
ATOM 970 C C . LEU A 1 118 ? 5.697 13.704 7.925 1.00 52.69 118 LEU A C 1
ATOM 972 O O . LEU A 1 118 ? 4.946 14.226 8.741 1.00 52.69 118 LEU A O 1
ATOM 976 N N . ARG A 1 119 ? 5.343 13.523 6.654 1.00 52.75 119 ARG A N 1
ATOM 977 C CA . ARG A 1 119 ? 4.075 14.013 6.124 1.00 52.75 119 ARG A CA 1
ATOM 978 C C . ARG A 1 119 ? 2.860 13.269 6.680 1.00 52.75 119 ARG A C 1
ATOM 980 O O . ARG A 1 119 ? 1.835 13.893 6.927 1.00 52.75 119 ARG A O 1
ATOM 987 N N . ILE A 1 120 ? 2.952 11.961 6.920 1.00 54.41 120 ILE A N 1
ATOM 988 C CA . ILE A 1 120 ? 1.899 11.215 7.625 1.00 54.41 120 ILE A CA 1
ATOM 989 C C . ILE A 1 120 ? 1.749 11.725 9.058 1.00 54.41 120 ILE A C 1
ATOM 991 O O . ILE A 1 120 ? 0.621 11.945 9.482 1.00 54.41 120 ILE A O 1
ATOM 995 N N . GLN A 1 121 ? 2.847 11.994 9.770 1.00 56.59 121 GLN A N 1
ATOM 996 C CA . GLN A 1 121 ? 2.788 12.587 11.109 1.00 56.59 121 GLN A CA 1
ATOM 997 C C . GLN A 1 121 ? 2.156 13.985 11.101 1.00 56.59 121 GLN A C 1
ATOM 999 O O . GLN A 1 121 ? 1.310 14.273 11.945 1.00 56.59 121 GLN A O 1
ATOM 1004 N N . GLU A 1 122 ? 2.506 14.839 10.137 1.00 59.97 122 GLU A N 1
ATOM 1005 C CA . GLU A 1 122 ? 1.880 16.156 9.960 1.00 59.97 122 GLU A CA 1
ATOM 1006 C C . GLU A 1 122 ? 0.370 16.032 9.728 1.00 59.97 122 GLU A C 1
ATOM 1008 O O . GLU A 1 122 ? -0.423 16.777 10.307 1.00 59.97 122 GLU A O 1
ATOM 1013 N N . ILE A 1 123 ? -0.043 15.055 8.922 1.00 60.53 123 ILE A N 1
ATOM 1014 C CA . ILE A 1 123 ? -1.451 14.803 8.633 1.00 60.53 123 ILE A CA 1
ATOM 1015 C C . ILE A 1 123 ? -2.188 14.228 9.849 1.00 60.53 123 ILE A C 1
ATOM 1017 O O . ILE A 1 123 ? -3.299 14.664 10.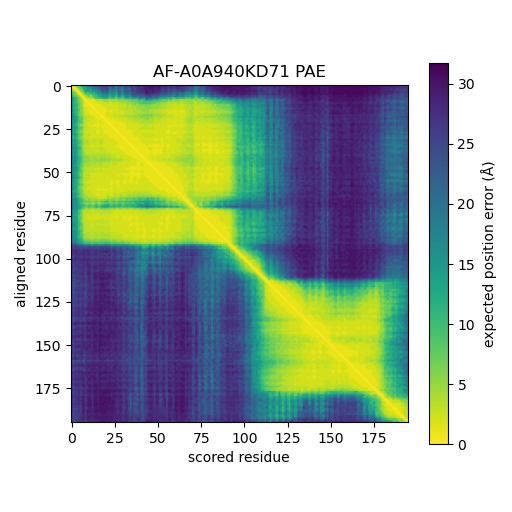155 1.00 60.53 123 ILE A O 1
ATOM 1021 N N . GLU A 1 124 ? -1.591 13.280 10.570 1.00 60.78 124 GLU A N 1
ATOM 1022 C CA . GLU A 1 124 ? -2.141 12.756 11.824 1.00 60.78 124 GLU A CA 1
ATOM 1023 C C . GLU A 1 124 ? -2.324 13.880 12.848 1.00 60.78 124 GLU A C 1
ATOM 1025 O O . GLU A 1 124 ? -3.359 13.956 13.514 1.00 60.78 124 GLU A O 1
ATOM 1030 N N . GLN A 1 125 ? -1.362 14.801 12.927 1.00 70.44 125 GLN A N 1
ATOM 1031 C CA . GLN A 1 125 ? -1.419 15.952 13.820 1.00 70.44 125 GLN A CA 1
ATOM 1032 C C . GLN A 1 125 ? -2.509 16.954 13.406 1.00 70.44 125 GLN A C 1
ATOM 1034 O O . GLN A 1 125 ? -3.231 17.472 14.264 1.00 70.44 125 GLN A O 1
ATOM 1039 N N . GLN A 1 126 ? -2.683 17.202 12.105 1.00 69.69 126 GLN A N 1
ATOM 1040 C CA . GLN A 1 126 ? -3.772 18.033 11.581 1.00 69.69 126 GLN A CA 1
ATOM 1041 C C . GLN A 1 126 ? -5.140 17.408 11.858 1.00 69.69 126 GLN A C 1
ATOM 1043 O O . GLN A 1 126 ? -6.021 18.080 12.395 1.00 69.69 126 GLN A O 1
ATOM 1048 N N . LEU A 1 127 ? -5.300 16.110 11.590 1.00 68.31 127 LEU A N 1
ATOM 1049 C CA . LEU A 1 127 ? -6.524 15.369 11.881 1.00 68.31 127 LEU A CA 1
ATOM 1050 C C . LEU A 1 127 ? -6.863 15.422 13.374 1.00 68.31 127 LEU A C 1
ATOM 1052 O O . LEU A 1 127 ? -8.007 15.698 13.739 1.00 68.31 127 LEU A O 1
ATOM 1056 N N . GLN A 1 128 ? -5.873 15.202 14.239 1.00 76.88 128 GLN A N 1
ATOM 1057 C CA . GLN A 1 128 ? -6.042 15.279 15.686 1.00 76.88 128 GLN A CA 1
ATOM 1058 C C . GLN A 1 128 ? -6.477 16.685 16.122 1.00 76.88 128 GLN A C 1
ATOM 1060 O O . GLN A 1 128 ? -7.444 16.827 16.871 1.00 76.88 128 GLN A O 1
ATOM 1065 N N . THR A 1 129 ? -5.846 17.727 15.577 1.00 80.81 129 THR A N 1
ATOM 1066 C CA . THR A 1 129 ? -6.212 19.128 15.836 1.00 80.81 129 THR A CA 1
ATOM 1067 C C . THR A 1 129 ? -7.648 19.434 15.391 1.00 80.81 129 THR A C 1
ATOM 1069 O O . THR A 1 129 ? -8.387 20.138 16.082 1.00 80.81 129 THR A O 1
ATOM 1072 N N . THR A 1 130 ? -8.084 18.903 14.250 1.00 79.44 130 THR A N 1
ATOM 1073 C CA . THR A 1 130 ? -9.452 19.092 13.747 1.00 79.44 130 THR A CA 1
ATOM 1074 C C . THR A 1 130 ? -10.477 18.337 14.587 1.00 79.44 130 THR A C 1
ATOM 1076 O O . THR A 1 130 ? -11.528 18.892 14.912 1.00 79.44 130 THR A O 1
ATOM 1079 N N . ILE A 1 131 ? -10.158 17.117 15.027 1.00 80.50 131 ILE A N 1
ATOM 1080 C CA . ILE A 1 131 ? -10.984 16.372 15.986 1.00 80.50 131 ILE A CA 1
ATOM 1081 C C . ILE A 1 131 ? -11.106 17.152 17.299 1.00 80.50 131 ILE A C 1
ATOM 1083 O O . ILE A 1 131 ? -12.187 17.205 17.880 1.00 80.50 131 ILE A O 1
ATOM 1087 N N . GLU A 1 132 ? -10.033 17.791 17.765 1.00 85.12 132 GLU A N 1
ATOM 1088 C CA . GLU A 1 132 ? -10.042 18.589 18.992 1.00 85.12 132 GLU A CA 1
ATOM 1089 C C . GLU A 1 132 ? -10.908 19.848 18.895 1.00 85.12 132 GLU A C 1
ATOM 1091 O O . GLU A 1 132 ? -11.524 20.217 19.897 1.00 85.12 132 GLU A O 1
ATOM 1096 N N . LYS A 1 133 ? -11.021 20.444 17.701 1.00 85.38 133 LYS A N 1
ATOM 1097 C CA . LYS A 1 133 ? -11.902 21.588 17.404 1.00 85.38 133 LYS A CA 1
ATOM 1098 C C . LYS A 1 133 ? -13.385 21.219 17.313 1.00 85.38 133 LYS A C 1
ATOM 1100 O O . LYS A 1 133 ? -14.228 22.118 17.354 1.00 85.38 133 LYS A O 1
ATOM 1105 N N . LEU A 1 134 ? -13.727 19.932 17.195 1.00 87.06 134 LEU A N 1
ATOM 1106 C CA . LEU A 1 134 ? -15.124 19.505 17.208 1.00 87.06 134 LEU A CA 1
ATOM 1107 C C . LEU A 1 134 ? -15.784 19.857 18.552 1.00 87.06 134 LEU A C 1
ATOM 1109 O O . LEU A 1 134 ? -15.165 19.702 19.610 1.00 87.06 134 LEU A O 1
ATOM 1113 N N . PRO A 1 135 ? -17.076 20.234 18.550 1.00 92.00 135 PRO A N 1
ATOM 1114 C CA . PRO A 1 135 ? -17.836 20.392 19.783 1.00 92.00 135 PRO A CA 1
ATOM 1115 C C . PRO A 1 135 ? -17.751 19.132 20.669 1.00 92.00 135 PRO A C 1
ATOM 1117 O O . PRO A 1 135 ? -17.829 18.021 20.136 1.00 92.00 135 PRO A O 1
ATOM 1120 N N . PRO A 1 136 ? -17.666 19.255 22.009 1.00 89.12 136 PRO A N 1
ATOM 1121 C CA . PRO A 1 136 ? -17.348 18.135 22.905 1.00 89.12 136 PRO A CA 1
ATOM 1122 C C . PRO A 1 136 ? -18.233 16.895 22.717 1.00 89.12 136 PRO A C 1
ATOM 1124 O O . PRO A 1 136 ? -17.725 15.786 22.576 1.00 89.12 136 PRO A O 1
ATOM 1127 N N . ARG A 1 137 ? -19.554 17.098 22.622 1.00 86.25 137 ARG A N 1
ATOM 1128 C CA . ARG A 1 137 ? -20.554 16.043 22.371 1.00 86.25 137 ARG A CA 1
ATOM 1129 C C . ARG A 1 137 ? -20.370 15.358 21.016 1.00 86.25 137 ARG A C 1
ATOM 1131 O O . ARG A 1 137 ? -20.551 14.152 20.898 1.00 86.25 137 ARG A O 1
ATOM 1138 N N . MET A 1 138 ? -20.023 16.125 19.987 1.00 88.06 138 MET A N 1
ATOM 1139 C CA . MET A 1 138 ? -19.806 15.615 18.633 1.00 88.06 138 MET A CA 1
ATOM 1140 C C . MET A 1 138 ? -18.514 14.796 18.562 1.00 88.06 138 MET A C 1
ATOM 1142 O O . MET A 1 138 ? -18.497 13.713 17.980 1.00 88.06 138 MET A O 1
ATOM 1146 N N . ARG A 1 139 ? -17.455 15.289 19.214 1.00 89.56 139 ARG A N 1
ATOM 1147 C CA . ARG A 1 139 ? -16.165 14.609 19.355 1.00 89.56 139 ARG A CA 1
ATOM 1148 C C . ARG A 1 139 ? -16.302 13.277 20.085 1.00 89.56 139 ARG A C 1
ATOM 1150 O O . ARG A 1 139 ? -15.798 12.270 19.603 1.00 89.56 139 ARG A O 1
ATOM 1157 N N . GLU A 1 140 ? -17.007 13.266 21.213 1.00 91.19 140 GLU A N 1
ATOM 1158 C CA . GLU A 1 140 ? -17.278 12.059 22.002 1.00 91.19 140 GLU A CA 1
ATOM 1159 C C . GLU A 1 140 ? -17.995 10.991 21.165 1.00 91.19 140 GLU A C 1
ATOM 1161 O O . GLU A 1 140 ? -17.519 9.863 21.059 1.00 91.19 140 GLU A O 1
ATOM 1166 N N . ILE A 1 141 ? -19.077 11.367 20.474 1.00 86.69 141 ILE A N 1
ATOM 1167 C CA . ILE A 1 141 ? -19.820 10.468 19.578 1.00 86.69 141 ILE A CA 1
ATOM 1168 C C . ILE A 1 141 ? -18.926 9.928 18.450 1.00 86.69 141 ILE A C 1
ATOM 1170 O O . ILE A 1 141 ? -18.975 8.739 18.126 1.00 86.69 141 ILE A O 1
ATOM 1174 N N . PHE A 1 142 ? -18.098 10.785 17.849 1.00 82.44 142 PHE A N 1
ATOM 1175 C CA . PHE A 1 142 ? -17.178 10.388 16.786 1.00 82.44 142 PHE A CA 1
ATOM 1176 C C . PHE A 1 142 ? -16.118 9.393 17.284 1.00 82.44 142 PHE A C 1
ATOM 1178 O O . PHE A 1 142 ? -15.860 8.388 16.618 1.00 82.44 142 PHE A O 1
ATOM 1185 N N . ILE A 1 143 ? -15.547 9.627 18.471 1.00 82.12 143 ILE A N 1
ATOM 1186 C CA . ILE A 1 143 ? -14.559 8.739 19.097 1.00 82.12 143 ILE A CA 1
ATOM 1187 C C . ILE A 1 143 ? -15.179 7.378 19.425 1.00 82.12 143 ILE A C 1
ATOM 1189 O O . ILE A 1 143 ? -14.601 6.359 19.050 1.00 82.12 143 ILE A O 1
ATOM 1193 N N . LEU A 1 144 ? -16.366 7.343 20.038 1.00 78.69 144 LEU A N 1
ATOM 1194 C CA . LEU A 1 144 ? -17.071 6.092 20.343 1.00 78.69 144 LEU A CA 1
ATOM 1195 C C . LEU A 1 144 ? -17.348 5.269 19.073 1.00 78.69 144 LEU A C 1
ATOM 1197 O O . LEU A 1 144 ? -17.195 4.050 19.066 1.00 78.69 144 LEU A O 1
ATOM 1201 N N . SER A 1 145 ? -17.695 5.934 17.968 1.00 75.75 145 SER A N 1
ATOM 1202 C CA . SER A 1 145 ? -17.938 5.258 16.690 1.00 75.75 145 SER A CA 1
ATOM 1203 C C . SER A 1 145 ? -16.662 4.766 15.999 1.00 75.75 145 SER A C 1
ATOM 1205 O O . SER A 1 145 ? -16.699 3.745 15.315 1.00 75.75 145 SER A O 1
ATOM 1207 N N . ARG A 1 146 ? -15.542 5.494 16.105 1.00 77.56 146 ARG A N 1
ATOM 1208 C CA . ARG A 1 146 ? -14.323 5.216 15.319 1.00 77.56 146 ARG A CA 1
ATOM 1209 C C . ARG A 1 146 ? -13.234 4.477 16.086 1.00 77.56 146 ARG A C 1
ATOM 1211 O O . ARG A 1 146 ? -12.600 3.609 15.500 1.00 77.56 146 ARG A O 1
ATOM 1218 N N . LYS A 1 147 ? -13.020 4.798 17.365 1.00 64.88 147 LYS A N 1
ATOM 1219 C CA . LYS A 1 147 ? -12.037 4.115 18.222 1.00 64.88 147 LYS A CA 1
ATOM 1220 C C . LYS A 1 147 ? -12.635 2.897 18.912 1.00 64.88 147 LYS A C 1
ATOM 1222 O O . LYS A 1 147 ? -12.017 1.842 18.902 1.00 64.88 147 LYS A O 1
ATOM 1227 N N . GLU A 1 148 ? -13.836 3.034 19.470 1.00 70.75 148 GLU A N 1
ATOM 1228 C CA . GLU A 1 148 ? -14.509 1.943 20.196 1.00 70.75 148 GLU A CA 1
ATOM 1229 C C . GLU A 1 148 ? -15.424 1.094 19.297 1.00 70.75 148 GLU A C 1
ATOM 1231 O O . GLU A 1 148 ? -15.964 0.094 19.752 1.00 70.75 148 GLU A O 1
ATOM 1236 N N . GLN A 1 149 ? -15.579 1.470 18.018 1.00 70.69 149 GLN A N 1
ATOM 1237 C CA . GLN A 1 149 ? -16.349 0.742 16.995 1.00 70.69 149 GLN A CA 1
ATOM 1238 C C . GLN A 1 149 ? -17.810 0.453 17.379 1.00 70.69 149 GLN A C 1
ATOM 1240 O O . GLN A 1 149 ? -18.440 -0.446 16.824 1.00 70.69 149 GLN A O 1
ATOM 1245 N N . LEU A 1 150 ? -18.372 1.250 18.290 1.00 75.75 150 LEU A N 1
ATOM 1246 C CA . LEU A 1 150 ? -19.749 1.090 18.732 1.00 75.75 150 LEU A CA 1
ATOM 1247 C C . LEU A 1 150 ? -20.727 1.460 17.611 1.00 75.75 150 LEU A C 1
ATOM 1249 O O . LEU A 1 150 ? -20.549 2.440 16.874 1.00 75.75 150 LEU A O 1
ATOM 1253 N N . SER A 1 151 ? -21.802 0.688 17.510 1.00 80.25 151 SER A N 1
ATOM 1254 C CA . SER A 1 151 ? -22.931 0.974 16.634 1.00 80.25 151 SER A CA 1
ATOM 1255 C C . SER A 1 151 ? -23.681 2.229 17.090 1.00 80.25 151 SER A C 1
ATOM 1257 O O . SER A 1 151 ? -23.639 2.636 18.252 1.00 80.25 151 SER A O 1
ATOM 1259 N N . GLN A 1 152 ? -24.436 2.844 16.175 1.00 79.00 152 GLN A N 1
ATOM 1260 C CA . GLN A 1 152 ? -25.234 4.037 16.493 1.00 79.00 152 GLN A CA 1
ATOM 1261 C C . GLN A 1 152 ? -26.219 3.778 17.642 1.00 79.00 152 GLN A C 1
ATOM 1263 O O . GLN A 1 152 ? -26.427 4.659 18.473 1.00 79.00 152 GLN A O 1
ATOM 1268 N N . LYS A 1 153 ? -26.749 2.552 17.721 1.00 85.19 153 LYS A N 1
ATOM 1269 C CA . LYS A 1 153 ? -27.622 2.067 18.791 1.00 85.19 153 LYS A CA 1
ATOM 1270 C C . LYS A 1 153 ? -26.918 1.982 20.144 1.00 85.19 153 LYS A C 1
ATOM 1272 O O . LYS A 1 153 ? -27.466 2.437 21.144 1.00 85.19 153 LYS A O 1
ATOM 1277 N N . GLU A 1 154 ? -25.701 1.450 20.185 1.00 81.12 154 GLU A N 1
ATOM 1278 C CA . GLU A 1 154 ? -24.909 1.360 21.420 1.00 81.12 154 GLU A CA 1
ATOM 1279 C C . GLU A 1 154 ? -24.491 2.743 21.925 1.00 81.12 154 GLU A C 1
ATOM 1281 O O . GLU A 1 154 ? -24.579 3.022 23.119 1.00 81.12 154 GLU A O 1
ATOM 1286 N N . ILE A 1 155 ? -24.113 3.646 21.017 1.00 84.44 155 ILE A N 1
ATOM 1287 C CA . ILE A 1 155 ? -23.773 5.034 21.358 1.00 84.44 155 ILE A CA 1
ATOM 1288 C C . ILE A 1 155 ? -25.008 5.783 21.874 1.00 84.44 155 ILE A C 1
ATOM 1290 O O . ILE A 1 155 ? -24.928 6.495 22.875 1.00 84.44 155 ILE A O 1
ATOM 1294 N N . ALA A 1 156 ? -26.156 5.607 21.215 1.00 90.81 156 ALA A N 1
ATOM 1295 C CA . ALA A 1 156 ? -27.432 6.189 21.621 1.00 90.81 156 ALA A CA 1
ATOM 1296 C C . ALA A 1 156 ? -27.828 5.746 23.035 1.00 90.81 156 ALA A C 1
ATOM 1298 O O . ALA A 1 156 ? -28.129 6.590 23.883 1.00 90.81 156 ALA A O 1
ATOM 1299 N N . ALA A 1 157 ? -27.741 4.441 23.309 1.00 93.19 157 ALA A N 1
ATOM 1300 C CA . ALA A 1 157 ? -28.004 3.873 24.626 1.00 93.19 157 ALA A CA 1
ATOM 1301 C C . ALA A 1 157 ? -27.028 4.402 25.689 1.00 93.19 157 ALA A C 1
ATOM 1303 O O . ALA A 1 157 ? -27.454 4.784 26.777 1.00 93.19 157 ALA A O 1
ATOM 1304 N N . ARG A 1 158 ? -25.731 4.484 25.367 1.00 92.12 158 ARG A N 1
ATOM 1305 C CA . ARG A 1 158 ? -24.686 4.936 26.299 1.00 92.12 158 ARG A CA 1
ATOM 1306 C C . ARG A 1 158 ? -24.795 6.418 26.657 1.00 92.12 158 ARG A C 1
ATOM 1308 O O . ARG A 1 158 ? -24.500 6.789 27.787 1.00 92.12 158 ARG A O 1
ATOM 1315 N N . LEU A 1 159 ? -25.210 7.258 25.710 1.00 90.88 159 LEU A N 1
ATOM 1316 C CA . LEU A 1 159 ? -25.281 8.714 25.883 1.00 90.88 159 LEU A CA 1
ATOM 1317 C C . LEU A 1 159 ? -26.697 9.241 26.170 1.00 90.88 159 LEU A C 1
ATOM 1319 O O . LEU A 1 159 ? -26.876 10.455 26.305 1.00 90.88 159 LEU A O 1
ATOM 1323 N N . GLY A 1 160 ? -27.699 8.357 26.233 1.00 92.81 160 GLY A N 1
ATOM 1324 C CA . GLY A 1 160 ? -29.096 8.715 26.490 1.00 92.81 160 GLY A CA 1
ATOM 1325 C C . GLY A 1 160 ? -29.709 9.614 25.410 1.00 92.81 160 GLY A C 1
ATOM 1326 O O . GLY A 1 160 ? -30.456 10.535 25.728 1.00 92.81 160 GLY A O 1
ATOM 1327 N N . ILE A 1 161 ? -29.359 9.396 24.138 1.00 93.69 161 ILE A N 1
ATOM 1328 C CA . ILE A 1 161 ? -29.855 10.174 22.986 1.00 93.69 161 ILE A CA 1
ATOM 1329 C C . ILE A 1 161 ? -30.441 9.258 21.912 1.00 93.69 161 ILE A C 1
ATOM 1331 O O . ILE A 1 161 ? -30.267 8.048 21.965 1.00 93.69 161 ILE A O 1
ATOM 1335 N N . SER A 1 162 ? -31.126 9.817 20.910 1.00 94.56 162 SER A N 1
ATOM 1336 C CA . SER A 1 162 ? -31.655 9.016 19.800 1.00 94.56 162 SER A CA 1
ATOM 1337 C C . SER A 1 162 ? -30.560 8.588 18.816 1.00 94.56 162 SER A C 1
ATOM 1339 O O . SER A 1 162 ? -29.620 9.342 18.549 1.00 94.56 162 SER A O 1
ATOM 1341 N N . GLU A 1 163 ? -30.724 7.414 18.199 1.00 90.81 163 GLU A N 1
ATOM 1342 C CA . GLU A 1 163 ? -29.849 6.932 17.114 1.00 90.81 163 GLU A CA 1
ATOM 1343 C C . GLU A 1 163 ? -29.752 7.942 15.961 1.00 90.81 163 GLU A C 1
ATOM 1345 O O . GLU A 1 163 ? -28.685 8.152 15.386 1.00 90.81 163 GLU A O 1
ATOM 1350 N N . GLU A 1 164 ? -30.844 8.651 15.666 1.00 88.12 164 GLU A N 1
ATOM 1351 C CA . GLU A 1 164 ? -30.851 9.694 14.642 1.00 88.12 164 GLU A CA 1
ATOM 1352 C C . GLU A 1 164 ? -29.978 10.901 15.025 1.00 88.12 164 GLU A C 1
ATOM 1354 O O . GLU A 1 164 ? -29.305 11.481 14.169 1.00 88.12 164 GLU A O 1
ATOM 1359 N N . THR A 1 165 ? -29.930 11.252 16.313 1.00 89.19 165 THR A N 1
ATOM 1360 C CA . THR A 1 165 ? -29.024 12.291 16.823 1.00 89.19 165 THR A CA 1
ATOM 1361 C C . THR A 1 165 ? -27.573 11.847 16.679 1.00 89.19 165 THR A C 1
ATOM 1363 O O . THR A 1 165 ? -26.752 12.622 16.190 1.00 89.19 165 THR A O 1
ATOM 1366 N N . VAL A 1 166 ? -27.259 10.591 17.016 1.00 87.50 166 VAL A N 1
ATOM 1367 C CA . VAL A 1 166 ? -25.923 10.003 16.811 1.00 87.50 166 VAL A CA 1
ATOM 1368 C C . VAL A 1 166 ? -25.527 10.072 15.336 1.00 87.50 166 VAL A C 1
ATOM 1370 O O . VAL A 1 166 ? -24.459 10.588 15.006 1.00 87.50 166 VAL A O 1
ATOM 1373 N N . LYS A 1 167 ? -26.411 9.640 14.430 1.00 81.94 167 LYS A N 1
ATOM 1374 C CA . LYS A 1 167 ? -26.191 9.690 12.980 1.00 81.94 167 LYS A CA 1
ATOM 1375 C C . LYS A 1 167 ? -25.892 11.108 12.487 1.00 81.94 167 LYS A C 1
ATOM 1377 O O . LYS A 1 167 ? -24.914 11.302 11.766 1.00 81.94 167 LYS A O 1
ATOM 1382 N N . LYS A 1 168 ? -26.702 12.099 12.883 1.00 85.50 168 LYS A N 1
ATOM 1383 C CA . LYS A 1 168 ? -26.505 13.510 12.502 1.00 85.50 168 LYS A CA 1
ATOM 1384 C C . LYS A 1 168 ? -25.184 14.059 13.038 1.00 85.50 168 LYS A C 1
ATOM 1386 O O . LYS A 1 168 ? -24.445 14.688 12.289 1.00 85.50 168 LYS A O 1
ATOM 1391 N N . GLN A 1 169 ? -24.848 13.776 14.295 1.00 86.69 169 GLN A N 1
ATOM 1392 C CA . GLN A 1 169 ? -23.585 14.213 14.900 1.00 86.69 169 GLN A CA 1
ATOM 1393 C C . GLN A 1 169 ? -22.367 13.602 14.193 1.00 86.69 169 GLN A C 1
ATOM 1395 O O . GLN A 1 169 ? -21.414 14.321 13.908 1.00 86.69 169 GLN A O 1
ATOM 1400 N N . ILE A 1 170 ? -22.423 12.321 13.805 1.00 83.25 170 ILE A N 1
ATOM 1401 C CA . ILE A 1 170 ? -21.373 11.687 12.990 1.00 83.25 170 ILE A CA 1
ATOM 1402 C C . ILE A 1 170 ? -21.266 12.360 11.615 1.00 83.25 170 ILE A C 1
ATOM 1404 O O . ILE A 1 170 ? -20.163 12.643 11.154 1.00 83.25 170 ILE A O 1
ATOM 1408 N N . GLN A 1 171 ? -22.390 12.652 10.955 1.00 78.25 171 GLN A N 1
ATOM 1409 C CA . GLN A 1 171 ? -22.385 13.343 9.661 1.00 78.25 171 GLN A CA 1
ATOM 1410 C C . GLN A 1 171 ? -21.790 14.755 9.756 1.00 78.25 171 GLN A C 1
ATOM 1412 O O . GLN A 1 171 ? -21.017 15.148 8.882 1.00 78.25 171 GLN A O 1
ATOM 1417 N N . TYR A 1 172 ? -22.106 15.509 10.812 1.00 82.88 172 TYR A N 1
ATOM 1418 C CA . TYR A 1 172 ? -21.532 16.835 11.039 1.00 82.88 172 TYR A CA 1
ATOM 1419 C C . TYR A 1 172 ? -20.040 16.777 11.368 1.00 82.88 172 TYR A C 1
ATOM 1421 O O . TYR A 1 172 ? -19.280 17.559 10.795 1.00 82.88 172 TYR A O 1
ATOM 1429 N N . ALA A 1 173 ? -19.611 15.814 12.191 1.00 79.94 173 ALA A N 1
ATOM 1430 C CA . ALA A 1 173 ? -18.197 15.568 12.465 1.00 79.94 173 ALA A CA 1
ATOM 1431 C C . ALA A 1 173 ? -17.434 15.290 11.164 1.00 79.94 173 ALA A C 1
ATOM 1433 O O . ALA A 1 173 ? -16.434 15.938 10.870 1.00 79.94 173 ALA A O 1
ATOM 1434 N N . LEU A 1 174 ? -17.963 14.393 10.325 1.00 75.12 174 LEU A N 1
ATOM 1435 C CA . LEU A 1 174 ? -17.370 14.074 9.029 1.00 75.12 174 LEU A CA 1
ATOM 1436 C C . LEU A 1 174 ? -17.321 15.286 8.100 1.00 75.12 174 LEU A C 1
ATOM 1438 O O . LEU A 1 174 ? -16.336 15.439 7.393 1.00 75.12 174 LEU A O 1
ATOM 1442 N N . LYS A 1 175 ? -18.336 16.159 8.100 1.00 78.19 175 LYS A N 1
ATOM 1443 C CA . LYS A 1 175 ? -18.341 17.379 7.277 1.00 78.19 175 LYS A CA 1
ATOM 1444 C C . LYS A 1 175 ? -17.270 18.384 7.712 1.00 78.19 175 LYS A C 1
ATOM 1446 O O . LYS A 1 175 ? -16.727 19.064 6.849 1.00 78.19 175 LYS A O 1
ATOM 1451 N N . GLN A 1 176 ? -16.967 18.471 9.008 1.00 77.69 176 GLN A N 1
ATOM 1452 C CA . GLN A 1 176 ? -15.885 19.323 9.512 1.00 77.69 176 GLN A CA 1
ATOM 1453 C C . GLN A 1 176 ? -14.496 18.709 9.305 1.00 77.69 176 GLN A C 1
ATOM 1455 O O . GLN A 1 176 ? -13.549 19.451 9.090 1.00 77.69 176 GLN A O 1
ATOM 1460 N N . ILE A 1 177 ? -14.384 17.378 9.310 1.00 74.00 177 ILE A N 1
ATOM 1461 C CA . ILE A 1 177 ? -13.122 16.658 9.068 1.00 74.00 177 ILE A CA 1
ATOM 1462 C C . ILE A 1 177 ? -12.814 16.523 7.559 1.00 74.00 177 ILE A C 1
ATOM 1464 O O . ILE A 1 177 ? -11.659 16.403 7.161 1.00 74.00 177 ILE A O 1
ATOM 1468 N N . ARG A 1 178 ? -13.837 16.543 6.691 1.00 67.69 178 ARG A N 1
ATOM 1469 C CA . ARG A 1 178 ? -13.708 16.299 5.240 1.00 67.69 178 ARG A CA 1
ATOM 1470 C C . ARG A 1 178 ? -12.690 17.182 4.505 1.00 67.69 178 ARG A C 1
ATOM 1472 O O . ARG A 1 178 ? -11.984 16.617 3.679 1.00 67.69 178 ARG A O 1
ATOM 1479 N N . PRO A 1 179 ? -12.596 18.501 4.757 1.00 62.91 179 PRO A N 1
ATOM 1480 C CA . PRO A 1 179 ? -11.645 19.366 4.055 1.00 62.91 179 PRO A CA 1
ATOM 1481 C C . PRO A 1 179 ? -10.189 18.920 4.250 1.00 62.91 179 PRO A C 1
ATOM 1483 O O . PRO A 1 179 ? -9.403 18.941 3.307 1.00 62.91 179 PRO A O 1
ATOM 1486 N N . ASP A 1 180 ? -9.860 18.414 5.440 1.00 57.97 180 ASP A N 1
ATOM 1487 C CA . ASP A 1 180 ? -8.523 17.895 5.751 1.00 57.97 180 ASP A CA 1
ATOM 1488 C C . ASP A 1 180 ? -8.306 16.494 5.142 1.00 57.97 180 ASP A C 1
ATOM 1490 O O . ASP A 1 180 ? -7.194 16.114 4.777 1.00 57.97 180 ASP A O 1
ATOM 1494 N N . MET A 1 181 ? -9.391 15.736 4.943 1.00 55.56 181 MET A N 1
ATOM 1495 C CA . MET A 1 181 ? -9.377 14.437 4.255 1.00 55.56 181 MET A CA 1
ATOM 1496 C C . MET A 1 181 ? -9.285 14.565 2.725 1.00 55.56 181 MET A C 1
ATOM 1498 O O . MET A 1 181 ? -8.794 13.648 2.068 1.00 55.56 181 MET A O 1
ATOM 1502 N N . GLU A 1 182 ? -9.740 15.675 2.135 1.00 50.78 182 GLU A N 1
ATOM 1503 C CA . GLU A 1 182 ? -9.575 15.948 0.701 1.00 50.78 182 GLU A CA 1
ATOM 1504 C C . GLU A 1 182 ? -8.102 16.164 0.352 1.00 50.78 182 GLU A C 1
ATOM 1506 O O . GLU A 1 182 ? -7.650 15.633 -0.652 1.00 50.78 182 GLU A O 1
ATOM 1511 N N . LEU A 1 183 ? -7.318 16.811 1.219 1.00 51.75 183 LEU A N 1
ATOM 1512 C CA . LEU A 1 183 ? -5.858 16.892 1.089 1.00 51.75 183 LEU A CA 1
ATOM 1513 C C . LEU A 1 183 ? -5.179 15.521 1.183 1.00 51.75 183 LEU A C 1
ATOM 1515 O O . LEU A 1 183 ? -4.229 15.271 0.450 1.00 51.75 183 LEU A O 1
ATOM 1519 N N . LEU A 1 184 ? -5.687 14.617 2.023 1.00 52.78 184 LEU A N 1
ATOM 1520 C CA . LEU A 1 184 ? -5.231 13.225 2.122 1.00 52.78 184 LEU A CA 1
ATOM 1521 C C . LEU A 1 184 ? -5.533 12.412 0.866 1.00 52.78 184 LEU A C 1
ATOM 1523 O O . LEU A 1 184 ? -4.675 11.675 0.392 1.00 52.78 184 LEU A O 1
ATOM 1527 N N . LEU A 1 185 ? -6.744 12.547 0.324 1.00 47.22 185 LEU A N 1
ATOM 1528 C CA . LEU A 1 185 ? -7.151 11.906 -0.924 1.00 47.22 185 LEU A CA 1
ATOM 1529 C C . LEU A 1 185 ? -6.401 12.497 -2.113 1.00 47.22 185 LEU A C 1
ATOM 1531 O O . LEU A 1 185 ? -5.942 11.739 -2.951 1.00 47.22 185 LEU A O 1
ATOM 1535 N N . ILE A 1 186 ? -6.221 13.817 -2.168 1.00 46.53 186 ILE A N 1
ATOM 1536 C CA . ILE A 1 186 ? -5.442 14.505 -3.200 1.00 46.53 186 ILE A CA 1
ATOM 1537 C C . ILE A 1 186 ? -3.969 14.132 -3.081 1.00 46.53 186 ILE A C 1
ATOM 1539 O O . ILE A 1 186 ? -3.353 13.864 -4.097 1.00 46.53 186 ILE A O 1
ATOM 1543 N N . TYR A 1 187 ? -3.394 14.053 -1.881 1.00 47.91 187 TYR A N 1
ATOM 1544 C CA . TYR A 1 187 ? -2.008 13.629 -1.694 1.00 47.91 187 TYR A CA 1
ATOM 1545 C C . TYR A 1 187 ? -1.826 12.149 -2.024 1.00 47.91 187 TYR A C 1
ATOM 1547 O O . TYR A 1 187 ? -0.901 11.817 -2.748 1.00 47.91 187 TYR A O 1
ATOM 1555 N N . ALA A 1 188 ? -2.729 11.268 -1.584 1.00 46.62 188 ALA A N 1
ATOM 1556 C CA . ALA A 1 188 ? -2.728 9.870 -1.996 1.00 46.62 188 ALA A CA 1
ATOM 1557 C C . ALA A 1 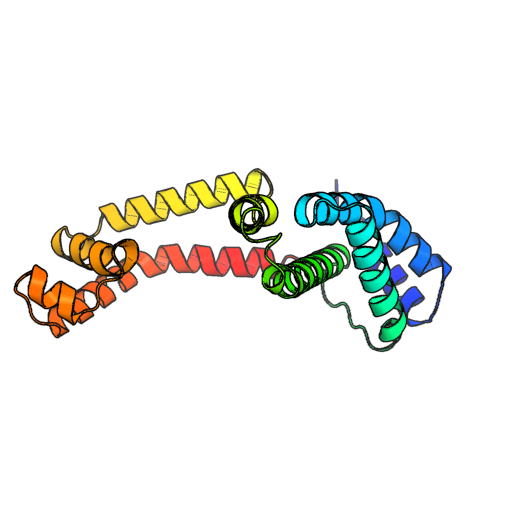188 ? -2.827 9.774 -3.521 1.00 46.62 188 ALA A C 1
ATOM 1559 O O . ALA A 1 188 ? -1.966 9.168 -4.142 1.00 46.62 188 ALA A O 1
ATOM 1560 N N . VAL A 1 189 ? -3.803 10.443 -4.139 1.00 43.84 189 VAL A N 1
ATOM 1561 C CA . VAL A 1 189 ? -3.968 10.490 -5.595 1.00 43.84 189 VAL A CA 1
ATOM 1562 C C . VAL A 1 189 ? -2.717 11.048 -6.258 1.00 43.84 189 VAL A C 1
ATOM 1564 O O . VAL A 1 189 ? -2.242 10.413 -7.176 1.00 43.84 189 VAL A O 1
ATOM 1567 N N . LEU A 1 190 ? -2.121 12.147 -5.800 1.00 37.00 190 LEU A N 1
ATOM 1568 C CA . LEU A 1 190 ? -0.903 12.725 -6.377 1.00 37.00 190 LEU A CA 1
ATOM 1569 C C . LEU A 1 190 ? 0.317 11.816 -6.194 1.00 37.00 190 LEU A C 1
ATOM 1571 O O . LEU A 1 190 ? 1.103 11.697 -7.120 1.00 37.00 190 LEU A O 1
ATOM 1575 N N . VAL A 1 191 ? 0.454 11.118 -5.065 1.00 43.38 191 VAL A N 1
ATOM 1576 C CA . VAL A 1 191 ? 1.490 10.094 -4.837 1.00 43.38 191 VAL A CA 1
ATOM 1577 C C . VAL A 1 191 ? 1.263 8.861 -5.722 1.00 43.38 191 VAL A C 1
ATOM 1579 O O . VAL A 1 191 ? 2.229 8.253 -6.175 1.00 43.38 191 VAL A O 1
ATOM 1582 N N . PHE A 1 192 ? 0.005 8.521 -6.012 1.00 37.31 192 PHE A N 1
ATOM 1583 C CA . PHE A 1 192 ? -0.388 7.472 -6.957 1.00 37.31 192 PHE A CA 1
ATOM 1584 C C . PHE A 1 192 ? -0.406 7.943 -8.430 1.00 37.31 192 PHE A C 1
ATOM 1586 O O . PHE A 1 192 ? -0.440 7.095 -9.306 1.00 37.31 192 PHE A O 1
ATOM 1593 N N . SER A 1 193 ? -0.384 9.256 -8.714 1.00 27.02 193 SER A N 1
ATOM 1594 C CA . SER A 1 193 ? -0.456 9.859 -10.067 1.00 27.02 193 SER A CA 1
ATOM 1595 C C . SER A 1 193 ? 0.882 10.434 -10.548 1.00 27.02 193 SER A C 1
ATOM 1597 O O . SER A 1 193 ? 1.052 10.679 -11.738 1.00 27.02 193 SER A O 1
ATOM 1599 N N . LEU A 1 194 ? 1.821 10.698 -9.631 1.00 28.17 194 LEU A N 1
ATOM 1600 C CA . LEU A 1 194 ? 3.221 11.049 -9.913 1.00 28.17 194 LEU A CA 1
ATOM 1601 C C . LEU A 1 194 ? 4.131 9.804 -9.950 1.00 28.17 194 LEU A C 1
ATOM 1603 O O . LEU A 1 194 ? 5.355 9.93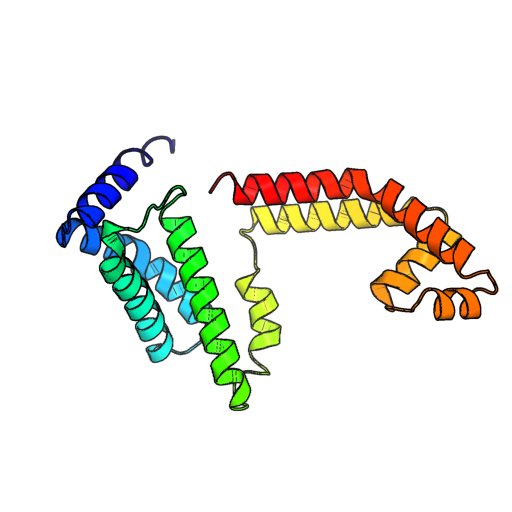4 -9.911 1.00 28.17 194 LEU A O 1
ATOM 1607 N N . LYS A 1 195 ? 3.545 8.606 -10.047 1.00 32.38 195 LYS A N 1
ATOM 1608 C CA . LYS A 1 195 ? 4.222 7.344 -10.356 1.00 32.38 195 LYS A CA 1
ATOM 1609 C C . LYS A 1 195 ? 3.627 6.735 -11.615 1.00 32.38 195 LYS A C 1
ATOM 1611 O O . LYS A 1 195 ? 2.394 6.815 -11.767 1.00 32.38 195 LYS A O 1
#

Sequence (195 aa):
MRESSTYEEKELLSLVAAGNQQAFASIYQQHWPGLYTYIMRTIRSEQDTEDIIQELFSSIWRRREKLAIKENLAAYLYSSARYMCVAFIEKNISQSRYLESFSSLYQQVVAPEAEMLLRIQEIEQQLQTTIEKLPPRMREIFILSRKEQLSQKEIAARLGISEETVKKQIQYALKQIRPDMELLLIYAVLVFSLK

Secondary structure (DSSP, 8-state):
----SHHHHHHHHHHHHTT-HHHHHHHHHHHHHHHHHHHHHHH--HHHHHHHHH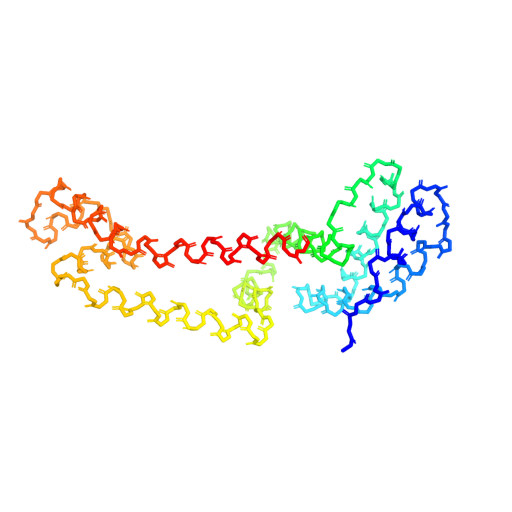HHHHHHHHHTTT----S-HHHHHHHHHHHHHHHHHHHHHTTTSSHHHHHHHHHHHS---HHHHHHHHHHHHHHHHHHHHS-HHHHHHHHHHHTS---HHHHHHHHTS-HHHHHHHHHHHHHHHHHHHHHHHHHHHHHHH--

Radius of gyration: 23.07 Å; Cα contacts (8 Å, |Δi|>4): 115; chains: 1; bounding box: 52×45×56 Å

pLDDT: mean 72.18, std 18.21, range [27.02, 95.38]

Foldseek 3Di:
DPPPPPVVQVVLLVCLLVVNVVSLVVVCVVCVVVQLVLLCLLPVDNVVSVVLSVCLSVVCSVCSNPDDPVDDPNVVSLVSSVVSSVVVLVVCVVVVPCPVVVVVNVVVNPDDDPVVVVVVVVLVV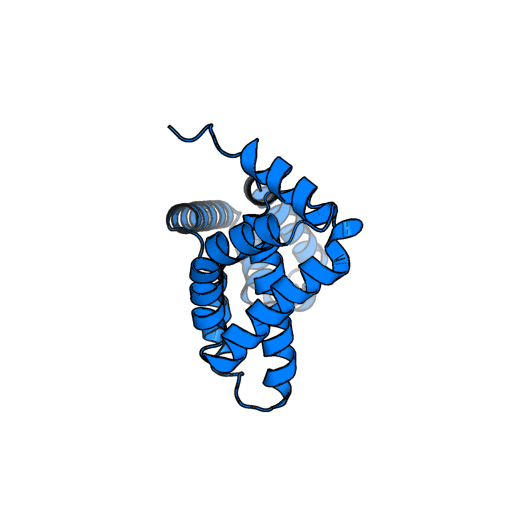VLVVLLVPQDPVLSVLLCCCPVVVDQLVRSCVVVVHDSVVSVVSNVVSCVSSVVSVVVVVVVVVCVVVND

Nearest PDB structures (foldseek):
  5wuq-assembly1_A  TM=5.199E-01  e=1.072E-06  Bacillus subtilis subsp. subtilis str. 168
  5wur-assembly1_A  TM=5.264E-01  e=3.158E-06  Bacillus subtilis subsp. subtilis str. 168
  5wur-assembly2_B  TM=5.194E-01  e=5.422E-06  Bacillus subtilis subsp. subtilis str. 168
  8z6g-assembly1_B  TM=4.710E-01  e=4.038E-06  Pseudomonas aeruginosa
  6jcy-assembly1_F  TM=3.709E-01  e=6.362E-04  Mycobacterium tuberculosis H37Rv

Solvent-accessible surface area (backbone atoms only — not comparable to full-atom values): 10932 Å² total; per-residue (Å²): 143,85,89,78,59,78,67,59,56,56,50,38,50,53,38,30,38,73,64,36,62,66,45,44,49,49,53,46,66,70,44,43,67,62,50,48,56,53,39,31,74,70,67,73,33,71,69,62,32,52,50,51,52,50,50,52,52,51,54,45,64,76,38,26,79,76,59,78,77,87,53,45,66,66,56,52,52,53,51,49,50,51,52,50,52,51,55,51,47,61,66,44,42,80,67,74,74,38,68,78,52,48,69,58,41,59,60,60,77,63,56,50,60,72,70,52,43,52,50,48,50,53,48,52,50,48,53,51,53,51,51,66,69,39,58,70,71,39,34,52,56,42,43,43,41,68,76,68,62,41,50,51,63,57,49,12,66,74,69,76,49,53,43,66,55,45,51,51,34,44,52,52,48,48,64,71,48,40,70,66,47,48,54,52,50,49,47,49,47,48,64,63,65,78,64